Protein AF-0000000086699046 (afdb_homodimer)

Foldseek 3Di:
DEDDCVQLVFADVLVNVVVCCCCPNPPHDDYDYPPDLVVVLVCCLVPWDKHWQAAGPVRNATDDFLPPRQQVSQVVLVLQVAFWDLQQDGSPPDDDPDRRGGGTIMIGHDDVVFQGQVVQNVVRHRDRDDPPDDDPPRPPPDVVPD/DEDDCVQLVFADVLVNVVVCCCCPNPPHDDYDYPPDLVVVLVCCLVPWDKHWQAAGPVRNATDDFLPPRQQVSQVVLVLQVAFWDLQQAGSPPDDDPDRRGGGTIMIGHDDVVFQGQVVSHPVRHRDRDDPPDDDPPRPPPPVVPD

Sequence (292 aa):
YSVNESYSASWDPRILDFVENKKRGPTPIPQRYVGTFIADFHRTLMYGGIFLYPANKYSPAGKLRLLYECNPAAFLMSQAGGLGSTGRENVLEMKPRTIHDRCPSIWEPFDNNEVHLSSCVENGYLEEIDKGKMVTNINFIRATEFYSVNESYSASWDPRILDFVENKKRGPTPIPQRYVGTFIADFHRTLMYGGIFLYPANKYSPAGKLRLLYECNPAAFLMSQAGGLGSTGRENVLEMKPRTIHDRCPSIWEPFDNNEVHLSSCVENGYLEEIDKGKMVTNINFIRATEF

Nearest PDB structures (foldseek):
  5q0c-assembly2_H  TM=9.748E-01  e=7.740E-14  Homo sapiens
  1lev-assembly1_A  TM=9.777E-01  e=1.006E-13  Sus scrofa
  7wvb-assembly1_D  TM=9.604E-01  e=1.702E-13  Homo sapiens
  3ifc-assembly2_D-3  TM=8.855E-01  e=4.015E-14  Homo sapiens
  3ifc-assembly1_A  TM=9.335E-01  e=2.523E-13  Homo sapiens

Secondary structure (DSSP, 8-state):
-B--GGGGGGS-HHHHHHHHHHHHSSS-----B-S-HHHHHHHHHHH---EEE--BTTBTT-SEEIIIIIHHHHHHHHHTT-EEE-SSSBGGG---SSTT-EE-EEEE---TTS--THHHHHTTS------TT---------GGG-/-B--GGGGGGS-HHHHHHHHHHHHSSS-----B-S-HHHHHHHHHHH---EEE--BTTBTT-SEEIIIIIHHHHHHHHHTT-EEE-SSSBGGG---SSTT-EE-EEEE---TTS--THHHHHTSS------SS---------GGG-

Solvent-accessible surface area (backbone atoms only — not comparable to full-atom values): 16116 Å² total; per-residue (Å²): 53,27,53,59,61,36,50,50,89,42,36,54,67,67,57,46,51,51,52,47,42,40,28,69,38,98,69,56,42,64,44,36,24,63,82,40,68,68,62,44,49,49,48,23,67,74,73,43,50,37,37,47,44,64,36,26,77,93,35,71,51,18,83,46,34,32,67,84,43,46,36,58,50,26,52,53,28,42,72,58,60,22,36,29,23,47,53,53,41,54,48,81,74,58,76,78,90,50,85,80,29,46,34,26,36,34,35,27,36,55,43,95,88,54,56,40,62,62,48,2,42,70,74,44,42,80,39,79,41,84,63,87,79,79,85,76,82,72,81,76,80,66,74,76,75,114,53,26,52,60,62,34,49,49,88,42,36,53,68,68,57,45,51,52,52,47,41,40,29,67,35,100,69,54,43,63,45,36,24,61,81,41,70,69,62,43,48,50,48,23,67,73,74,43,49,38,38,45,46,64,36,27,77,92,35,70,51,18,81,46,35,33,68,84,44,46,37,60,51,26,52,55,28,41,73,58,60,22,36,30,22,47,55,53,43,53,49,81,75,58,77,79,87,49,84,79,30,48,34,25,35,35,34,24,35,54,43,94,88,53,60,40,60,61,44,4,42,71,75,45,43,81,41,81,43,86,74,82,78,78,84,79,80,73,80,75,81,68,72,76,74,113

pLDDT: mean 76.1, std 24.24, range [20.62, 97.5]

InterPro domains:
  IPR000146 Fructose-1,6-bisphosphatase class 1 [PTHR11556] (1-106)
  IPR044015 Fructose-1-6-bisphosphatase class 1, C-terminal [PF18913] (1-105)

Structure (mmCIF, N/CA/C/O backbone):
data_AF-0000000086699046-model_v1
#
loop_
_entity.id
_entity.type
_entity.pdbx_description
1 polymer 'D-fructose-1,6-bisphosphate 1-phosphohydrolase'
#
loop_
_atom_site.group_PDB
_atom_site.id
_atom_site.type_symbol
_atom_site.label_atom_id
_atom_site.label_alt_id
_atom_site.label_comp_id
_atom_site.label_asym_id
_atom_site.label_entity_id
_atom_site.label_seq_id
_atom_site.pdbx_PDB_ins_code
_atom_site.Cartn_x
_atom_site.Cartn_y
_atom_site.Cartn_z
_atom_site.occupancy
_atom_site.B_iso_or_equiv
_atom_site.auth_seq_id
_atom_site.auth_comp_id
_atom_site.auth_asym_id
_atom_site.auth_atom_id
_atom_site.pdbx_PDB_model_num
ATOM 1 N N . TYR A 1 1 ? -6.512 3.41 4.137 1 90.88 1 TYR A N 1
ATOM 2 C CA . TYR A 1 1 ? -5.363 4.234 4.496 1 90.88 1 TYR A CA 1
ATOM 3 C C . TYR A 1 1 ? -4.246 4.094 3.469 1 90.88 1 TYR A C 1
ATOM 5 O O . TYR A 1 1 ? -4.172 3.092 2.756 1 90.88 1 TYR A O 1
ATOM 13 N N . SER A 1 2 ? -3.531 5.152 3.363 1 94.12 2 SER A N 1
ATOM 14 C CA . SER A 1 2 ? -2.473 5.234 2.361 1 94.12 2 SER A CA 1
ATOM 15 C C . SER A 1 2 ? -1.129 5.566 3.004 1 94.12 2 SER A C 1
ATOM 17 O O . SER A 1 2 ? -0.947 6.656 3.551 1 94.12 2 SER A O 1
ATOM 19 N N . VAL A 1 3 ? -0.159 4.602 2.953 1 94.69 3 VAL A N 1
ATOM 20 C CA . VAL A 1 3 ? 1.173 4.82 3.508 1 94.69 3 VAL A CA 1
ATOM 21 C C . VAL A 1 3 ? 2.131 3.752 2.988 1 94.69 3 VAL A C 1
ATOM 23 O O . VAL A 1 3 ? 1.724 2.617 2.729 1 94.69 3 VAL A O 1
ATOM 26 N N . ASN A 1 4 ? 3.342 4.113 2.809 1 94.88 4 ASN A N 1
ATOM 27 C CA . ASN A 1 4 ? 4.387 3.152 2.473 1 94.88 4 ASN A CA 1
ATOM 28 C C . ASN A 1 4 ? 4.887 2.412 3.711 1 94.88 4 ASN A C 1
ATOM 30 O O . ASN A 1 4 ? 5.742 2.92 4.441 1 94.88 4 ASN A O 1
ATOM 34 N N . GLU A 1 5 ? 4.469 1.186 3.918 1 94.56 5 GLU A N 1
ATOM 35 C CA . GLU A 1 5 ? 4.766 0.475 5.156 1 94.56 5 GLU A CA 1
ATOM 36 C C . GLU A 1 5 ? 6.184 -0.088 5.145 1 94.56 5 GLU A C 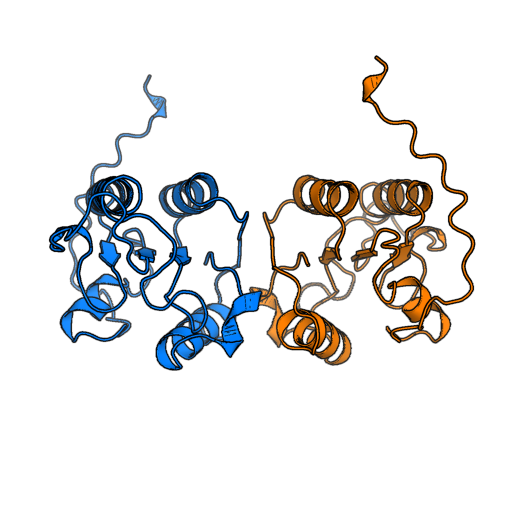1
ATOM 38 O O . GLU A 1 5 ? 6.668 -0.587 6.16 1 94.56 5 GLU A O 1
ATOM 43 N N . SER A 1 6 ? 6.832 0.007 3.996 1 92.75 6 SER A N 1
ATOM 44 C CA . SER A 1 6 ? 8.211 -0.458 3.965 1 92.75 6 SER A CA 1
ATOM 45 C C . SER A 1 6 ? 9.094 0.367 4.898 1 92.75 6 SER A C 1
ATOM 47 O O . SER A 1 6 ? 10.188 -0.062 5.266 1 92.75 6 SER A O 1
ATOM 49 N N . TYR A 1 7 ? 8.648 1.506 5.336 1 92.94 7 TYR A N 1
ATOM 50 C CA . TYR A 1 7 ? 9.406 2.369 6.238 1 92.94 7 TYR A CA 1
ATOM 51 C C . TYR A 1 7 ? 8.961 2.174 7.684 1 92.94 7 TYR A C 1
ATOM 53 O O . TYR A 1 7 ? 9.43 2.869 8.586 1 92.94 7 TYR A O 1
ATOM 61 N N . SER A 1 8 ? 8.102 1.249 7.973 1 92.94 8 SER A N 1
ATOM 62 C CA . SER A 1 8 ? 7.438 1.121 9.266 1 92.94 8 SER A CA 1
ATOM 63 C C . SER A 1 8 ? 8.445 0.939 10.391 1 92.94 8 SER A C 1
ATOM 65 O O . SER A 1 8 ? 8.227 1.404 11.516 1 92.94 8 SER A O 1
ATOM 67 N N . ALA A 1 9 ? 9.57 0.339 10.148 1 92.19 9 ALA A N 1
ATOM 68 C CA . ALA A 1 9 ? 10.586 0.112 11.18 1 92.19 9 ALA A CA 1
ATOM 69 C C . ALA A 1 9 ? 11.234 1.424 11.609 1 92.19 9 ALA A C 1
ATOM 71 O O . ALA A 1 9 ? 11.859 1.495 12.672 1 92.19 9 ALA A O 1
ATOM 72 N N . SER A 1 10 ? 11.117 2.438 10.781 1 92.69 10 SER A N 1
ATOM 73 C CA . SER A 1 10 ? 11.805 3.701 11.031 1 92.69 10 SER A CA 1
ATOM 74 C C . SER A 1 10 ? 10.836 4.766 11.539 1 92.69 10 SER A C 1
ATOM 76 O O . SER A 1 10 ? 11.227 5.918 11.75 1 92.69 10 SER A O 1
ATOM 78 N N . TRP A 1 11 ? 9.602 4.395 11.758 1 90.38 11 TRP A N 1
ATOM 79 C CA . TRP A 1 11 ? 8.594 5.363 12.18 1 90.38 11 TRP A CA 1
ATOM 80 C C . TRP A 1 11 ? 8.641 5.578 13.688 1 90.38 11 TRP A C 1
ATOM 82 O O . TRP A 1 11 ? 9.148 4.727 14.43 1 90.38 11 TRP A O 1
ATOM 92 N N . ASP A 1 12 ? 8.188 6.793 14.117 1 87.94 12 ASP A N 1
ATOM 93 C CA . ASP A 1 12 ? 7.828 6.965 15.523 1 87.94 12 ASP A CA 1
ATOM 94 C C . ASP A 1 12 ? 6.859 5.879 15.977 1 87.94 12 ASP A C 1
ATOM 96 O O . ASP A 1 12 ? 5.926 5.531 15.25 1 87.94 12 ASP A O 1
ATOM 100 N N . PRO A 1 13 ? 7.059 5.312 17.172 1 86.81 13 PRO A N 1
ATOM 101 C CA . PRO A 1 13 ? 6.18 4.246 17.672 1 86.81 13 PRO A CA 1
ATOM 102 C C . PRO A 1 13 ? 4.707 4.648 17.672 1 86.81 13 PRO A C 1
ATOM 104 O O . PRO A 1 13 ? 3.834 3.801 17.469 1 86.81 13 PRO A O 1
ATOM 107 N N . ARG A 1 14 ? 4.406 5.848 17.844 1 82.69 14 ARG A N 1
ATOM 108 C CA . ARG A 1 14 ? 3.023 6.312 17.859 1 82.69 14 ARG A CA 1
ATOM 109 C C . ARG A 1 14 ? 2.391 6.199 16.484 1 82.69 14 ARG A C 1
ATOM 111 O O . ARG A 1 14 ? 1.208 5.875 16.359 1 82.69 14 ARG A O 1
ATOM 118 N N . ILE A 1 15 ? 3.182 6.527 15.492 1 85.44 15 ILE A N 1
ATOM 119 C CA . ILE A 1 15 ? 2.703 6.402 14.117 1 85.44 15 ILE A CA 1
ATOM 120 C C . ILE A 1 15 ? 2.488 4.93 13.781 1 85.44 15 ILE A C 1
ATOM 122 O O . ILE A 1 15 ? 1.484 4.566 13.164 1 85.44 15 ILE A O 1
ATOM 126 N N . LEU A 1 16 ? 3.477 4.129 14.195 1 88.38 16 LEU A N 1
ATOM 127 C CA . LEU A 1 16 ? 3.357 2.691 13.969 1 88.38 16 LEU A CA 1
ATOM 128 C C . LEU A 1 16 ? 2.082 2.146 14.602 1 88.38 16 LEU A C 1
ATOM 130 O O . LEU A 1 16 ? 1.333 1.406 13.961 1 88.38 16 LEU A O 1
ATOM 134 N N . ASP A 1 17 ? 1.827 2.525 15.82 1 85.19 17 ASP A N 1
ATOM 135 C CA . ASP A 1 17 ? 0.631 2.082 16.531 1 85.19 17 ASP A CA 1
ATOM 136 C C . ASP A 1 17 ? -0.636 2.545 15.812 1 85.19 17 ASP A C 1
ATOM 138 O O . ASP A 1 17 ? -1.614 1.8 15.727 1 85.19 17 ASP A O 1
ATOM 142 N N . PHE A 1 18 ? -0.655 3.738 15.344 1 83.94 18 PHE A N 1
ATOM 143 C CA . PHE A 1 18 ? -1.795 4.305 14.625 1 83.94 18 PHE A CA 1
ATOM 144 C C . PHE A 1 18 ? -2.113 3.484 13.383 1 83.94 18 PHE A C 1
ATOM 146 O O . PHE A 1 18 ? -3.264 3.1 13.164 1 83.94 18 PHE A O 1
ATOM 153 N N . VAL A 1 19 ? -1.084 3.211 12.617 1 88.31 19 VAL A N 1
ATOM 154 C CA . VAL A 1 19 ? -1.262 2.455 11.383 1 88.31 19 VAL A CA 1
ATOM 155 C C . VAL A 1 19 ? -1.711 1.032 11.703 1 88.31 19 VAL A C 1
ATOM 157 O O . VAL A 1 19 ? -2.598 0.488 11.039 1 88.31 19 VAL A O 1
ATOM 160 N N . GLU A 1 20 ? -1.137 0.438 12.742 1 88.88 20 GLU A N 1
ATOM 161 C CA . GLU A 1 20 ? -1.539 -0.902 13.156 1 88.88 20 GLU A CA 1
ATOM 162 C C . GLU A 1 20 ? -3.014 -0.938 13.547 1 88.88 20 GLU A C 1
ATOM 164 O O . GLU A 1 20 ? -3.715 -1.91 13.266 1 88.88 20 GLU A O 1
ATOM 169 N N . ASN A 1 21 ? -3.455 0.081 14.188 1 83.12 21 ASN A N 1
ATOM 170 C CA . ASN A 1 21 ? -4.855 0.168 14.594 1 83.12 21 ASN A CA 1
ATOM 171 C C . ASN A 1 21 ? -5.781 0.276 13.383 1 83.12 21 ASN A C 1
ATOM 173 O O . ASN A 1 21 ? -6.883 -0.272 13.391 1 83.12 21 ASN A O 1
ATOM 177 N N . LYS A 1 22 ? -5.359 1.02 12.375 1 83.31 22 LYS A N 1
ATOM 178 C CA . LYS A 1 22 ? -6.156 1.134 11.156 1 83.31 22 LYS A CA 1
ATOM 179 C C . LYS A 1 22 ? -6.199 -0.19 10.398 1 83.31 22 LYS A C 1
ATOM 181 O O . LYS A 1 22 ? -7.211 -0.53 9.789 1 83.31 22 LYS A O 1
ATOM 186 N N . LYS A 1 23 ? -5.09 -0.879 10.523 1 87.38 23 LYS A N 1
ATOM 187 C CA . LYS A 1 23 ? -4.895 -2.119 9.773 1 87.38 23 LYS A CA 1
ATOM 188 C C . LYS A 1 23 ? -5.57 -3.295 10.477 1 87.38 23 LYS A C 1
ATOM 190 O O . LYS A 1 23 ? -6.172 -4.148 9.82 1 87.38 23 LYS A O 1
ATOM 195 N N . ARG A 1 24 ? -5.492 -3.42 11.781 1 84.94 24 ARG A N 1
ATOM 196 C CA . ARG A 1 24 ? -5.875 -4.625 12.508 1 84.94 24 ARG A CA 1
ATOM 197 C C . ARG A 1 24 ? -6.832 -4.289 13.648 1 84.94 24 ARG A C 1
ATOM 199 O O . ARG A 1 24 ? -7.188 -5.164 14.445 1 84.94 24 ARG A O 1
ATOM 206 N N . GLY A 1 25 ? -7.223 -3.15 13.766 1 77.94 25 GLY A N 1
ATOM 207 C CA . GLY A 1 25 ? -8.125 -2.746 14.828 1 77.94 25 GLY A CA 1
ATOM 208 C C . GLY A 1 25 ? -9.555 -3.215 14.609 1 77.94 25 GLY A C 1
ATOM 209 O O . GLY A 1 25 ? -9.805 -4.102 13.789 1 77.94 25 GLY A O 1
ATOM 210 N N . PRO A 1 26 ? -10.531 -2.801 15.359 1 76.94 26 PRO A N 1
ATOM 211 C CA . PRO A 1 26 ? -11.93 -3.246 15.328 1 76.94 26 PRO A CA 1
ATOM 212 C C . PRO A 1 26 ? -12.602 -2.971 13.984 1 76.94 26 PRO A C 1
ATOM 214 O O . PRO A 1 26 ? -13.484 -3.725 13.57 1 76.94 26 PRO A O 1
ATOM 217 N N . THR A 1 27 ? -12.172 -1.906 13.336 1 76.69 27 THR A N 1
ATOM 218 C CA . THR A 1 27 ? -12.711 -1.535 12.031 1 76.69 27 THR A CA 1
ATOM 219 C C . THR A 1 27 ? -11.586 -1.357 11.016 1 76.69 27 THR A C 1
ATOM 221 O O . THR A 1 27 ? -11.234 -0.229 10.664 1 76.69 27 THR A O 1
ATOM 224 N N . PRO A 1 28 ? -11.078 -2.412 10.547 1 80.44 28 PRO A N 1
ATOM 225 C CA . PRO A 1 28 ? -9.969 -2.312 9.602 1 80.44 28 PRO A CA 1
ATOM 226 C C . PRO A 1 28 ? -10.352 -1.596 8.312 1 80.44 28 PRO A C 1
ATOM 228 O O . PRO A 1 28 ? -11.477 -1.75 7.828 1 80.44 28 PRO A O 1
ATOM 231 N N . ILE A 1 29 ? -9.5 -0.782 7.871 1 84.06 29 ILE A N 1
ATOM 232 C CA . ILE A 1 29 ? -9.711 -0.093 6.602 1 84.06 29 ILE A CA 1
ATOM 233 C C . ILE A 1 29 ? -8.703 -0.587 5.57 1 84.06 29 ILE A C 1
ATOM 235 O O . ILE A 1 29 ? -7.543 -0.858 5.902 1 84.06 29 ILE A O 1
ATOM 239 N N . PRO A 1 30 ? -9.078 -0.662 4.359 1 89.88 30 PRO A N 1
ATOM 240 C CA . PRO A 1 30 ? -8.18 -1.17 3.318 1 89.88 30 PRO A CA 1
ATOM 241 C C . PRO A 1 30 ? -7.012 -0.229 3.039 1 89.88 30 PRO A C 1
ATOM 243 O O . PRO A 1 30 ? -7.137 0.986 3.219 1 89.88 30 PRO A O 1
ATOM 246 N N . GLN A 1 31 ? -5.977 -0.855 2.594 1 94.38 31 GLN A N 1
ATOM 247 C CA . GLN A 1 31 ? -4.773 -0.095 2.268 1 94.38 31 GLN A CA 1
ATOM 248 C C . GLN A 1 31 ? -4.656 0.127 0.763 1 94.38 31 GLN A C 1
ATOM 250 O O . GLN A 1 31 ? -4.887 -0.792 -0.026 1 94.38 31 GLN A O 1
ATOM 255 N N . ARG A 1 32 ? -4.363 1.319 0.411 1 94.56 32 ARG A N 1
ATOM 256 C CA . ARG A 1 32 ? -3.9 1.688 -0.923 1 94.56 32 ARG A CA 1
ATOM 257 C C . ARG A 1 32 ? -2.686 2.605 -0.849 1 94.56 32 ARG A C 1
ATOM 259 O O . ARG A 1 32 ? -2.621 3.492 0.004 1 94.56 32 ARG A O 1
ATOM 266 N N . TYR A 1 33 ? -1.775 2.371 -1.811 1 96.19 33 TYR A N 1
ATOM 267 C CA . TYR A 1 33 ? -0.611 3.248 -1.855 1 96.19 33 TYR A CA 1
ATOM 268 C C . TYR A 1 33 ? 0.057 3.197 -3.225 1 96.19 33 TYR A C 1
ATOM 270 O O . TYR A 1 33 ? 0.851 2.295 -3.5 1 96.19 33 TYR A O 1
ATOM 278 N N . VAL A 1 34 ? -0.133 4.188 -3.953 1 93.06 34 VAL A N 1
ATOM 279 C CA . VAL A 1 34 ? 0.393 4.266 -5.312 1 93.06 34 VAL A CA 1
ATOM 280 C C . VAL A 1 34 ? 1.857 4.695 -5.273 1 93.06 34 VAL A C 1
ATOM 282 O O . VAL A 1 34 ? 2.658 4.266 -6.109 1 93.06 34 VAL A O 1
ATOM 285 N N . GLY A 1 35 ? 2.27 5.52 -4.383 1 92.44 35 GLY A N 1
ATOM 286 C CA . GLY A 1 35 ? 3.637 6 -4.273 1 92.44 35 GLY A CA 1
ATOM 287 C C . GLY A 1 35 ? 3.852 7.344 -4.945 1 92.44 35 GLY A C 1
ATOM 288 O O . GLY A 1 35 ? 4.992 7.762 -5.156 1 92.44 35 GLY A O 1
ATOM 289 N N . THR A 1 36 ? 2.807 7.875 -5.371 1 90.69 36 THR A N 1
ATOM 290 C CA . THR A 1 36 ? 2.787 9.258 -5.828 1 90.69 36 THR A CA 1
ATOM 291 C C . THR A 1 36 ? 1.862 10.109 -4.961 1 90.69 36 THR A C 1
ATOM 293 O O . THR A 1 36 ? 0.692 9.766 -4.773 1 90.69 36 THR A O 1
ATOM 296 N N . PHE A 1 37 ? 2.434 11.141 -4.488 1 91.88 37 PHE A N 1
ATOM 297 C CA . PHE A 1 37 ? 1.714 11.969 -3.529 1 91.88 37 PHE A CA 1
ATOM 298 C C . PHE A 1 37 ? 0.37 12.414 -4.098 1 91.88 37 PHE A C 1
ATOM 300 O O . PHE A 1 37 ? -0.67 12.211 -3.465 1 91.88 37 PHE A O 1
ATOM 307 N N . ILE A 1 38 ? 0.323 12.945 -5.305 1 91.5 38 ILE A N 1
ATOM 308 C CA . ILE A 1 38 ? -0.887 13.539 -5.863 1 91.5 38 ILE A CA 1
ATOM 309 C C . ILE A 1 38 ? -1.9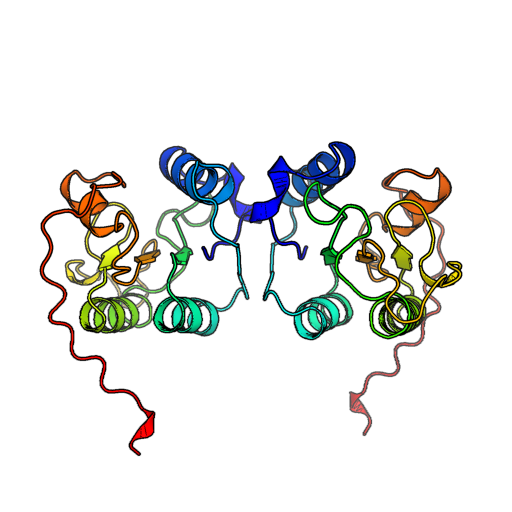51 12.461 -6.047 1 91.5 38 ILE A C 1
ATOM 311 O O . ILE A 1 38 ? -3.131 12.688 -5.773 1 91.5 38 ILE A O 1
ATOM 315 N N . ALA A 1 39 ? -1.56 11.32 -6.508 1 92.62 39 ALA A N 1
ATOM 316 C CA . ALA A 1 39 ? -2.516 10.234 -6.727 1 92.62 39 ALA A CA 1
ATOM 317 C C . ALA A 1 39 ? -3.078 9.719 -5.406 1 92.62 39 ALA A C 1
ATOM 319 O O . ALA A 1 39 ? -4.285 9.516 -5.273 1 92.62 39 ALA A O 1
ATOM 320 N N . ASP A 1 40 ? -2.244 9.523 -4.484 1 94.06 40 ASP A N 1
ATOM 321 C CA . ASP A 1 40 ? -2.678 9.023 -3.182 1 94.06 40 ASP A CA 1
ATOM 322 C C . ASP A 1 40 ? -3.539 10.055 -2.455 1 94.06 40 ASP A C 1
ATOM 324 O O . ASP A 1 40 ? -4.551 9.711 -1.847 1 94.06 40 ASP A O 1
ATOM 328 N N . PHE A 1 41 ? -3.135 11.305 -2.574 1 92.12 41 PHE A N 1
ATOM 329 C CA . PHE A 1 41 ? -3.902 12.398 -1.983 1 92.12 41 PHE A CA 1
ATOM 330 C C . PHE A 1 41 ? -5.273 12.508 -2.637 1 92.12 41 PHE A C 1
ATOM 332 O O . PHE A 1 41 ? -6.289 12.602 -1.945 1 92.12 41 PHE A O 1
ATOM 339 N N . HIS A 1 42 ? -5.289 12.477 -3.896 1 91.19 42 HIS A N 1
ATOM 340 C CA . HIS A 1 42 ? -6.543 12.578 -4.637 1 91.19 42 HIS A CA 1
ATOM 341 C C . HIS A 1 42 ? -7.504 11.461 -4.242 1 91.19 42 HIS A C 1
ATOM 343 O O . HIS A 1 42 ? -8.688 11.711 -4.008 1 91.19 42 HIS A O 1
ATOM 349 N N . ARG A 1 43 ? -7.07 10.297 -4.164 1 90.31 43 ARG A N 1
ATOM 350 C CA . ARG A 1 43 ? -7.914 9.164 -3.787 1 90.31 43 ARG A CA 1
ATOM 351 C C . ARG A 1 43 ? -8.492 9.359 -2.389 1 90.31 43 ARG A C 1
ATOM 353 O O . ARG A 1 43 ? -9.68 9.102 -2.162 1 90.31 43 ARG A O 1
ATOM 360 N N . THR A 1 44 ? -7.562 9.797 -1.506 1 89.31 44 THR A N 1
ATOM 361 C CA . THR A 1 44 ? -7.996 10.016 -0.13 1 89.31 44 THR A CA 1
ATOM 362 C C . THR A 1 44 ? -9.086 11.086 -0.068 1 89.31 44 THR A C 1
ATOM 364 O O . THR A 1 44 ? -10.07 10.93 0.653 1 89.31 44 THR A O 1
ATOM 367 N N . LEU A 1 45 ? -8.906 12.07 -0.828 1 86.75 45 LEU A N 1
ATOM 368 C CA . LEU A 1 45 ? -9.875 13.164 -0.87 1 86.75 45 LEU A CA 1
ATOM 369 C C . LEU A 1 45 ? -11.203 12.68 -1.447 1 86.75 45 LEU A C 1
ATOM 371 O O . LEU A 1 45 ? -12.273 13.047 -0.946 1 86.75 45 LEU A O 1
ATOM 375 N N . MET A 1 46 ? -11.141 11.812 -2.414 1 86.31 46 MET A N 1
ATOM 376 C CA . MET A 1 46 ? -12.328 11.391 -3.15 1 86.31 46 MET A CA 1
ATOM 377 C C . MET A 1 46 ? -13.062 10.273 -2.416 1 86.31 46 MET A C 1
ATOM 379 O O . MET A 1 46 ? -14.289 10.242 -2.393 1 86.31 46 MET A O 1
ATOM 383 N N . TYR A 1 47 ? -12.359 9.406 -1.824 1 83.12 47 TYR A N 1
ATOM 384 C CA . TYR A 1 47 ? -12.977 8.172 -1.344 1 83.12 47 TYR A CA 1
ATOM 385 C C . TYR A 1 47 ? -12.891 8.078 0.174 1 83.12 47 TYR A C 1
ATOM 387 O O . TYR A 1 47 ? -13.453 7.16 0.777 1 83.12 47 TYR A O 1
ATOM 395 N N . GLY A 1 48 ? -12.211 9.016 0.73 1 81.5 48 GLY A N 1
ATOM 396 C CA . GLY A 1 48 ? -12.031 8.961 2.172 1 81.5 48 GLY A CA 1
ATOM 397 C C . GLY A 1 48 ? -10.812 8.164 2.59 1 81.5 48 GLY A C 1
ATOM 398 O O . GLY A 1 48 ? -10.062 7.664 1.74 1 81.5 48 GLY A O 1
ATOM 399 N N . GLY A 1 49 ? -10.57 8.141 3.92 1 85.31 49 GLY A N 1
ATOM 400 C CA . GLY A 1 49 ? -9.414 7.457 4.477 1 85.31 49 GLY A CA 1
ATOM 401 C C . GLY A 1 49 ? -8.367 8.406 5.027 1 85.31 49 GLY A C 1
ATOM 402 O O . GLY A 1 49 ? -8.68 9.555 5.355 1 85.31 49 GLY A O 1
ATOM 403 N N . ILE A 1 50 ? -7.191 7.793 5.16 1 88.44 50 ILE A N 1
ATOM 404 C CA . ILE A 1 50 ? -6.109 8.578 5.734 1 88.44 50 ILE A CA 1
ATOM 405 C C . ILE A 1 50 ? -4.836 8.383 4.914 1 88.44 50 ILE A C 1
ATOM 407 O O . ILE A 1 50 ? -4.512 7.262 4.52 1 88.44 50 ILE A O 1
ATOM 411 N N . PHE A 1 51 ? -4.316 9.516 4.59 1 92.62 51 PHE A N 1
ATOM 412 C CA . PHE A 1 51 ? -3.025 9.5 3.918 1 92.62 51 PHE A CA 1
ATOM 413 C C . PHE A 1 51 ? -1.907 9.875 4.883 1 92.62 51 PHE A C 1
ATOM 415 O O . PHE A 1 51 ? -2.004 10.875 5.598 1 92.62 51 PHE A O 1
ATOM 422 N N . LEU A 1 52 ? -0.824 9.016 4.875 1 92.44 52 LEU A N 1
ATOM 423 C CA . LEU A 1 52 ? 0.304 9.266 5.762 1 92.44 52 LEU A CA 1
ATOM 424 C C . LEU A 1 52 ? 1.615 9.289 4.984 1 92.44 52 LEU A C 1
ATOM 426 O O . LEU A 1 52 ? 1.864 8.414 4.152 1 92.44 52 LEU A O 1
ATOM 430 N N . TYR A 1 53 ? 2.344 10.32 5.191 1 94.56 53 TYR A N 1
ATOM 431 C CA . TYR A 1 53 ? 3.756 10.445 4.844 1 94.56 53 TYR A CA 1
ATOM 432 C C . TYR A 1 53 ? 4.57 10.93 6.039 1 94.56 53 TYR A C 1
ATOM 434 O O . TYR A 1 53 ? 5.043 12.07 6.059 1 94.56 53 TYR A O 1
ATOM 442 N N . PRO A 1 54 ? 4.684 10.078 6.98 1 92 54 PRO A N 1
ATOM 443 C CA . PRO A 1 54 ? 5.305 10.492 8.242 1 92 54 PRO A CA 1
ATOM 444 C C . PRO A 1 54 ? 6.816 10.664 8.125 1 92 54 PRO A C 1
ATOM 446 O O . PRO A 1 54 ? 7.426 10.18 7.164 1 92 54 PRO A O 1
ATOM 449 N N . ALA A 1 55 ? 7.32 11.422 9.094 1 92.56 55 ALA A N 1
ATOM 450 C CA . ALA A 1 55 ? 8.773 11.438 9.242 1 92.56 55 ALA A CA 1
ATOM 451 C C . ALA A 1 55 ? 9.312 10.047 9.562 1 92.56 55 ALA A C 1
ATOM 453 O O . ALA A 1 55 ? 8.578 9.195 10.07 1 92.56 55 ALA A O 1
ATOM 454 N N . ASN A 1 56 ? 10.484 9.773 9.125 1 91.31 56 ASN A N 1
ATOM 455 C CA . ASN A 1 56 ? 11.188 8.547 9.492 1 91.31 56 ASN A CA 1
ATOM 456 C C . ASN A 1 56 ? 12.672 8.812 9.75 1 91.31 56 ASN A C 1
ATOM 458 O O . ASN A 1 56 ? 13.141 9.938 9.617 1 91.31 56 ASN A O 1
ATOM 462 N N . LYS A 1 57 ? 13.445 7.801 10.133 1 91.88 57 LYS A N 1
ATOM 463 C CA . LYS A 1 57 ? 14.852 7.941 10.516 1 91.88 57 LYS A CA 1
ATOM 464 C C . LYS A 1 57 ? 15.68 8.516 9.367 1 91.88 57 LYS A C 1
ATOM 466 O O . LYS A 1 57 ? 16.641 9.25 9.594 1 91.88 57 LYS A O 1
ATOM 471 N N . TYR A 1 58 ? 15.344 8.258 8.117 1 91.12 58 TYR A N 1
ATOM 472 C CA . TYR A 1 58 ? 16.109 8.68 6.945 1 91.12 58 TYR A CA 1
ATOM 473 C C . TYR A 1 58 ? 15.68 10.07 6.488 1 91.12 58 TYR A C 1
ATOM 475 O O . TYR A 1 58 ? 16.422 10.742 5.773 1 91.12 58 TYR A O 1
ATOM 483 N N . SER A 1 59 ? 14.43 10.461 6.824 1 93.81 59 SER A N 1
ATOM 484 C CA . SER A 1 59 ? 13.859 11.766 6.527 1 93.81 59 SER A CA 1
ATOM 485 C C . SER A 1 59 ? 13.133 12.344 7.734 1 93.81 59 SER A C 1
ATOM 487 O O . SER A 1 59 ? 11.906 12.484 7.719 1 93.81 59 SER A O 1
ATOM 489 N N . PRO A 1 60 ? 13.922 12.82 8.711 1 92.75 60 PRO A N 1
ATOM 490 C CA . PRO A 1 60 ? 13.312 13.25 9.969 1 92.75 60 PRO A CA 1
ATOM 491 C C . PRO A 1 60 ? 12.43 14.484 9.812 1 92.75 60 PRO A C 1
ATOM 493 O O . PRO A 1 60 ? 11.523 14.711 10.617 1 92.75 60 PRO A O 1
ATOM 496 N N . ALA A 1 61 ? 12.625 15.312 8.82 1 92.5 61 ALA A N 1
ATOM 497 C CA . ALA A 1 61 ? 11.82 16.516 8.594 1 92.5 61 ALA A CA 1
ATOM 498 C C . ALA A 1 61 ? 10.703 16.234 7.594 1 92.5 61 ALA A C 1
ATOM 500 O O . ALA A 1 61 ? 10.008 17.172 7.164 1 92.5 61 ALA A O 1
ATOM 501 N N . GLY A 1 62 ? 10.531 15.016 7.223 1 93.44 62 GLY A N 1
ATOM 502 C CA . GLY A 1 62 ? 9.57 14.68 6.18 1 93.44 62 GLY A CA 1
ATOM 503 C C . GLY A 1 62 ? 10.156 14.75 4.785 1 93.44 62 GLY A C 1
ATOM 504 O O . GLY A 1 62 ? 11.273 15.242 4.602 1 93.44 62 GLY A O 1
ATOM 505 N N . LYS A 1 63 ? 9.406 14.234 3.877 1 94.25 63 LYS A N 1
ATOM 506 C CA . LYS A 1 63 ? 9.898 14.18 2.504 1 94.25 63 LYS A CA 1
ATOM 507 C C . LYS A 1 63 ? 9.219 15.227 1.628 1 94.25 63 LYS A C 1
ATOM 509 O O . LYS A 1 63 ? 9.797 15.688 0.644 1 94.25 63 LYS A O 1
ATOM 514 N N . LEU A 1 64 ? 8.031 15.609 1.931 1 96.12 64 LEU A N 1
ATOM 515 C CA . LEU A 1 64 ? 7.246 16.516 1.091 1 96.12 64 LEU A CA 1
ATOM 516 C C . LEU A 1 64 ? 7.582 17.969 1.396 1 96.12 64 LEU A C 1
ATOM 518 O O . LEU A 1 64 ? 7.789 18.328 2.555 1 96.12 64 LEU A O 1
ATOM 522 N N . ARG A 1 65 ? 7.582 18.719 0.38 1 97.44 65 ARG A N 1
ATOM 523 C CA . ARG A 1 65 ? 7.902 20.125 0.529 1 97.44 65 ARG A CA 1
ATOM 524 C C . ARG A 1 65 ? 6.719 20.906 1.106 1 97.44 65 ARG A C 1
ATOM 526 O O . ARG A 1 65 ? 5.586 20.75 0.637 1 97.44 65 ARG A O 1
ATOM 533 N N . LEU A 1 66 ? 6.984 21.734 2.086 1 97.06 66 LEU A N 1
ATOM 534 C CA . LEU A 1 66 ? 5.957 22.438 2.846 1 97.06 66 LEU A CA 1
ATOM 535 C C . LEU A 1 66 ? 5.199 23.406 1.958 1 97.06 66 LEU A C 1
ATOM 537 O O . LEU A 1 66 ? 3.971 23.359 1.883 1 97.06 66 LEU A O 1
ATOM 541 N N . LEU A 1 67 ? 5.875 24.203 1.183 1 96.75 67 LEU A N 1
ATOM 542 C CA . LEU A 1 67 ? 5.277 25.359 0.51 1 96.75 67 LEU A CA 1
ATOM 543 C C . LEU A 1 67 ? 4.465 24.922 -0.702 1 96.75 67 LEU A C 1
ATOM 545 O O . LEU A 1 67 ? 3.346 25.391 -0.911 1 96.75 67 LEU A O 1
ATOM 549 N N . TYR A 1 68 ? 5.008 23.969 -1.466 1 95.69 68 TYR A N 1
ATOM 550 C CA . TYR A 1 68 ? 4.352 23.75 -2.75 1 95.69 68 TYR A CA 1
ATOM 551 C C . TYR A 1 68 ? 3.768 22.344 -2.832 1 95.69 68 TYR A C 1
ATOM 553 O O . TYR A 1 68 ? 3.207 21.969 -3.861 1 95.69 68 TYR A O 1
ATOM 561 N N . GLU A 1 69 ? 3.809 21.609 -1.768 1 96.31 69 GLU A N 1
ATOM 562 C CA . GLU A 1 69 ? 3.139 20.312 -1.697 1 96.31 69 GLU A CA 1
ATOM 563 C C . GLU A 1 69 ? 2.195 20.234 -0.499 1 96.31 69 GLU A C 1
ATOM 565 O O . GLU A 1 69 ? 0.978 20.156 -0.666 1 96.31 69 GLU A O 1
ATOM 570 N N . CYS A 1 70 ? 2.756 20.453 0.61 1 95.88 70 CYS A N 1
ATOM 571 C CA . CYS A 1 70 ? 1.981 20.234 1.826 1 95.88 70 CYS A CA 1
ATOM 572 C C . CYS A 1 70 ? 0.956 21.328 2.031 1 95.88 70 CYS A C 1
ATOM 574 O O . CYS A 1 70 ? -0.203 21.062 2.35 1 95.88 70 CYS A O 1
ATOM 576 N N . ASN A 1 71 ? 1.285 22.562 1.855 1 95.56 71 ASN A N 1
ATOM 577 C CA . ASN A 1 71 ? 0.375 23.688 2.084 1 95.56 71 ASN A CA 1
ATOM 578 C C . ASN A 1 71 ? -0.835 23.625 1.157 1 95.56 71 ASN A C 1
ATOM 580 O O . ASN A 1 71 ? -1.978 23.656 1.618 1 95.56 71 ASN A O 1
ATOM 584 N N . PRO A 1 72 ? -0.601 23.516 -0.178 1 95.38 72 PRO A N 1
ATOM 585 C CA . PRO A 1 72 ? -1.77 23.406 -1.056 1 95.38 72 PRO A CA 1
ATOM 586 C C . PRO A 1 72 ? -2.648 22.203 -0.728 1 95.38 72 PRO A C 1
ATOM 588 O O . PRO A 1 72 ? -3.877 22.297 -0.77 1 95.38 72 PRO A O 1
ATOM 591 N N . ALA A 1 73 ? -2.09 21.078 -0.452 1 93.31 73 ALA A N 1
ATOM 592 C CA . ALA A 1 73 ? -2.852 19.875 -0.119 1 93.31 73 ALA A CA 1
ATOM 593 C C . ALA A 1 73 ? -3.67 20.094 1.153 1 93.31 73 ALA A C 1
ATOM 595 O O . ALA A 1 73 ? -4.848 19.719 1.209 1 93.31 73 ALA A O 1
ATOM 596 N N . ALA A 1 74 ? -2.988 20.672 2.139 1 90.81 74 ALA A N 1
ATOM 597 C CA . ALA A 1 74 ? -3.672 20.938 3.402 1 90.81 74 ALA A CA 1
ATOM 598 C C . ALA A 1 74 ? -4.836 21.891 3.207 1 90.81 74 ALA A C 1
ATOM 600 O O . ALA A 1 74 ? -5.887 21.75 3.838 1 90.81 74 ALA A O 1
ATOM 601 N N . PHE A 1 75 ? -4.66 22.859 2.393 1 92.94 75 PHE A N 1
ATOM 602 C CA . PHE A 1 75 ? -5.73 23.797 2.088 1 92.94 75 PHE A CA 1
ATOM 603 C C . PHE A 1 75 ? -6.918 23.078 1.453 1 92.94 75 PHE A C 1
ATOM 605 O O . PHE A 1 75 ? -8.055 23.25 1.886 1 92.94 75 PHE A O 1
ATOM 612 N N . LEU A 1 76 ? -6.656 22.234 0.481 1 90.94 76 LEU A N 1
ATOM 613 C CA . LEU A 1 76 ? -7.715 21.484 -0.179 1 90.94 76 LEU A CA 1
ATOM 614 C C . LEU A 1 76 ? -8.43 20.562 0.81 1 90.94 76 LEU A C 1
ATOM 616 O O . LEU A 1 76 ? -9.656 20.438 0.775 1 90.94 76 LEU A O 1
ATOM 620 N N . MET A 1 77 ? -7.645 19.922 1.677 1 87.31 77 MET A N 1
ATOM 621 C CA . MET A 1 77 ? -8.211 19.047 2.697 1 87.31 77 MET A CA 1
ATOM 622 C C . MET A 1 77 ? -9.141 19.828 3.625 1 87.31 77 MET A C 1
ATOM 624 O O . MET A 1 77 ? -10.211 19.328 3.986 1 87.31 77 MET A O 1
ATOM 628 N N . SER A 1 78 ? -8.703 20.984 4.012 1 84.19 78 SER A N 1
ATOM 629 C CA . SER A 1 78 ? -9.508 21.812 4.898 1 84.19 78 SER A CA 1
ATOM 630 C C . SER A 1 78 ? -10.828 22.203 4.242 1 84.19 78 SER A C 1
ATOM 632 O O . SER A 1 78 ? -11.867 22.266 4.902 1 84.19 78 SER A O 1
ATOM 634 N N . GLN A 1 79 ? -10.797 22.375 2.914 1 84.75 79 GLN A N 1
ATOM 635 C CA . GLN A 1 79 ? -12.016 22.688 2.17 1 84.75 79 GLN A CA 1
ATOM 636 C C . GLN A 1 79 ? -12.977 21.5 2.15 1 84.75 79 GLN A C 1
ATOM 638 O O . GLN A 1 79 ? -14.188 21.688 2.01 1 84.75 79 GLN A O 1
ATOM 643 N N . ALA A 1 80 ? -12.438 20.406 2.34 1 80.19 80 ALA A N 1
ATOM 644 C CA . ALA A 1 80 ? -13.25 19.188 2.361 1 80.19 80 ALA A CA 1
ATOM 645 C C . ALA A 1 80 ? -13.664 18.828 3.785 1 80.19 80 ALA A C 1
ATOM 647 O O . ALA A 1 80 ? -14.242 17.766 4.023 1 80.19 80 ALA A O 1
ATOM 648 N N . GLY A 1 81 ? -13.336 19.688 4.672 1 77.44 81 GLY A N 1
ATOM 649 C CA . GLY A 1 81 ? -13.734 19.469 6.055 1 77.44 81 GLY A CA 1
ATOM 650 C C . GLY A 1 81 ? -12.727 18.656 6.844 1 77.44 81 GLY A C 1
ATOM 651 O O . GLY A 1 81 ? -12.992 18.266 7.984 1 77.44 81 GLY A O 1
ATOM 652 N N . GLY A 1 82 ? -11.609 18.406 6.227 1 82.5 82 GLY A N 1
ATOM 653 C CA . GLY A 1 82 ? -10.602 17.594 6.879 1 82.5 82 GLY A CA 1
ATOM 654 C C . GLY A 1 82 ? -9.445 18.391 7.434 1 82.5 82 GLY A C 1
ATOM 655 O O . GLY A 1 82 ? -9.602 19.578 7.754 1 82.5 82 GLY A O 1
ATOM 656 N N . LEU A 1 83 ? -8.391 17.656 7.668 1 82.81 83 LEU A N 1
ATOM 657 C CA . LEU A 1 83 ? -7.215 18.266 8.273 1 82.81 83 LEU A CA 1
ATOM 658 C C . LEU A 1 83 ? -5.934 17.656 7.723 1 82.81 83 LEU A C 1
ATOM 660 O O . LEU A 1 83 ? -5.879 16.438 7.48 1 82.81 83 LEU A O 1
ATOM 664 N N . GLY A 1 84 ? -4.977 18.594 7.488 1 87.31 84 GLY A N 1
ATOM 665 C CA . GLY A 1 84 ? -3.602 18.188 7.238 1 87.31 84 GLY A CA 1
ATOM 666 C C . GLY A 1 84 ? -2.668 18.516 8.391 1 87.31 84 GLY A C 1
ATOM 667 O O . GLY A 1 84 ? -2.588 19.672 8.828 1 87.31 84 GLY A O 1
ATOM 668 N N . SER A 1 85 ? -1.989 17.5 8.844 1 86 85 SER A N 1
ATOM 669 C CA . SER A 1 85 ? -1.163 17.641 10.039 1 86 85 SER A CA 1
ATOM 670 C C . SER A 1 85 ? 0.195 16.984 9.859 1 86 85 SER A C 1
ATOM 672 O O . SER A 1 85 ? 0.337 16.062 9.047 1 86 85 SER A O 1
ATOM 674 N N . THR A 1 86 ? 1.164 17.5 10.625 1 85.88 86 THR A N 1
ATOM 675 C CA . THR A 1 86 ? 2.445 16.797 10.711 1 85.88 86 THR A CA 1
ATOM 676 C C . THR A 1 86 ? 2.396 15.695 11.758 1 85.88 86 THR A C 1
ATOM 678 O O . THR A 1 86 ? 3.361 14.945 11.922 1 85.88 86 THR A O 1
ATOM 681 N N . GLY A 1 87 ? 1.35 15.492 12.336 1 78.38 87 GLY A N 1
ATOM 682 C CA . GLY A 1 87 ? 1.251 14.68 13.547 1 78.38 87 GLY A CA 1
ATOM 683 C C . GLY A 1 87 ? 1.364 15.5 14.82 1 78.38 87 GLY A C 1
ATOM 684 O O . GLY A 1 87 ? 0.911 15.07 15.883 1 78.38 87 GLY A O 1
ATOM 685 N N . ARG A 1 88 ? 1.959 16.719 14.672 1 75.88 88 ARG A N 1
ATOM 686 C CA . ARG A 1 88 ? 2.189 17.562 15.836 1 75.88 88 ARG A CA 1
ATOM 687 C C . ARG A 1 88 ? 1.507 18.922 15.672 1 75.88 88 ARG A C 1
ATOM 689 O O . ARG A 1 88 ? 1.052 19.516 16.641 1 75.88 88 ARG A O 1
ATOM 696 N N . GLU A 1 89 ? 1.467 19.344 14.469 1 80.81 89 GLU A N 1
ATOM 697 C CA . GLU A 1 89 ? 0.916 20.672 14.203 1 80.81 89 GLU A CA 1
ATOM 698 C C . GLU A 1 89 ? 0.109 20.688 12.914 1 80.81 89 GLU A C 1
ATOM 700 O O . GLU A 1 89 ? 0.307 19.844 12.039 1 80.81 89 GLU A O 1
ATOM 705 N N . ASN A 1 90 ? -0.808 21.656 12.938 1 85.31 90 ASN A N 1
ATOM 706 C CA . ASN A 1 90 ? -1.542 21.938 11.703 1 85.31 90 ASN A CA 1
ATOM 707 C C . ASN A 1 90 ? -0.624 22.5 10.617 1 85.31 90 ASN A C 1
ATOM 709 O O . ASN A 1 90 ? 0.042 23.516 10.828 1 85.31 90 ASN A O 1
ATOM 713 N N . VAL A 1 91 ? -0.601 21.828 9.492 1 91.12 91 VAL A N 1
ATOM 714 C CA . VAL A 1 91 ? 0.324 22.172 8.422 1 91.12 91 VAL A CA 1
ATOM 715 C C . VAL A 1 91 ? 0.091 23.625 7.988 1 91.12 91 VAL A C 1
ATOM 717 O O . VAL A 1 91 ? 1.042 24.344 7.699 1 91.12 91 VAL A O 1
ATOM 720 N N . LEU A 1 92 ? -1.169 24.078 7.988 1 92.31 92 LEU A N 1
ATOM 721 C CA . LEU A 1 92 ? -1.515 25.406 7.512 1 92.31 92 LEU A CA 1
ATOM 722 C C . LEU A 1 92 ? -1.017 26.484 8.477 1 92.31 92 LEU A C 1
ATOM 724 O O . LEU A 1 92 ? -0.973 27.656 8.125 1 92.31 92 LEU A O 1
ATOM 728 N N . GLU A 1 93 ? -0.611 26.109 9.656 1 91.31 93 GLU A N 1
ATOM 729 C CA . GLU A 1 93 ? -0.14 27.062 10.656 1 91.31 93 GLU A CA 1
ATOM 730 C C . GLU A 1 93 ? 1.384 27.109 10.695 1 91.31 93 GLU A C 1
ATOM 732 O O . GLU A 1 93 ? 1.965 27.938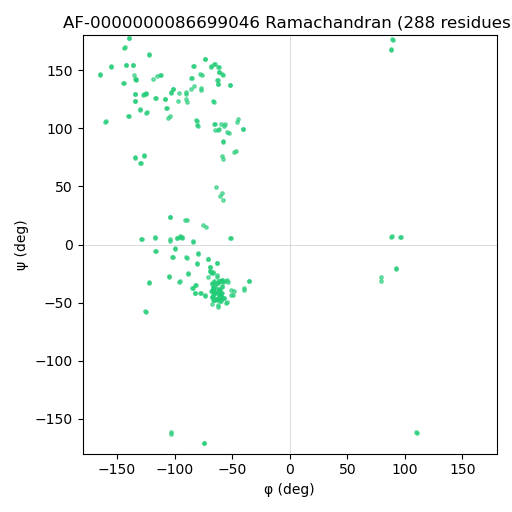 11.398 1 91.31 93 GLU A O 1
ATOM 737 N N . MET A 1 94 ? 1.972 26.297 9.914 1 92.5 94 MET A N 1
ATOM 738 C CA . MET A 1 94 ? 3.432 26.25 9.898 1 92.5 94 MET A CA 1
ATOM 739 C C . MET A 1 94 ? 4.004 27.422 9.109 1 92.5 94 MET A C 1
ATOM 741 O O . MET A 1 94 ? 3.418 27.859 8.117 1 92.5 94 MET A O 1
ATOM 745 N N . LYS A 1 95 ? 5.188 27.906 9.57 1 94.12 95 LYS A N 1
ATOM 746 C CA . LYS A 1 95 ? 5.926 28.938 8.859 1 94.12 95 LYS A CA 1
ATOM 747 C C . LYS A 1 95 ? 7.164 28.359 8.18 1 94.12 95 LYS A C 1
ATOM 749 O O . LYS A 1 95 ? 8.07 27.859 8.844 1 94.12 95 LYS A O 1
ATOM 754 N N . PRO A 1 96 ? 7.168 28.453 6.867 1 94.81 96 PRO A N 1
ATOM 755 C CA . PRO A 1 96 ? 8.336 27.906 6.172 1 94.81 96 PRO A CA 1
ATOM 756 C C . PRO A 1 96 ? 9.633 28.641 6.543 1 94.81 96 PRO A C 1
ATOM 758 O O . PRO A 1 96 ? 9.633 29.859 6.742 1 94.81 96 PRO A O 1
ATOM 761 N N . ARG A 1 97 ? 10.719 27.953 6.672 1 95.44 97 ARG A N 1
ATOM 762 C CA . ARG A 1 97 ? 12.023 28.516 6.98 1 95.44 97 ARG A CA 1
ATOM 763 C C . ARG A 1 97 ? 12.828 28.766 5.711 1 95.44 97 ARG A C 1
ATOM 765 O O . ARG A 1 97 ? 13.688 29.641 5.676 1 95.44 97 ARG A O 1
ATOM 772 N N . THR A 1 98 ? 12.594 27.906 4.695 1 96.25 98 THR A N 1
ATOM 773 C CA . THR A 1 98 ? 13.195 28 3.369 1 96.25 98 THR A CA 1
ATOM 774 C C . THR A 1 98 ? 12.203 27.562 2.293 1 96.25 98 THR A C 1
ATOM 776 O O . THR A 1 98 ? 11.133 27.031 2.604 1 96.25 98 THR A O 1
ATOM 779 N N . ILE A 1 99 ? 12.562 27.812 1.09 1 95.62 99 ILE A N 1
ATOM 780 C CA . ILE A 1 99 ? 11.68 27.469 -0.023 1 95.62 99 ILE A CA 1
ATOM 781 C C . ILE A 1 99 ? 11.523 25.953 -0.111 1 95.62 99 ILE A C 1
ATOM 783 O O . ILE A 1 99 ? 10.469 25.453 -0.505 1 95.62 99 ILE A O 1
ATOM 787 N N . HIS A 1 100 ? 12.57 25.188 0.276 1 96.19 100 HIS A N 1
ATOM 788 C CA . HIS A 1 100 ? 12.531 23.734 0.158 1 96.19 100 HIS A CA 1
ATOM 789 C C . HIS A 1 100 ? 12.305 23.078 1.515 1 96.19 100 HIS A C 1
ATOM 791 O O . HIS A 1 100 ? 12.648 21.906 1.707 1 96.19 100 HIS A O 1
ATOM 797 N N . ASP A 1 101 ? 11.727 23.844 2.375 1 97.25 101 ASP A N 1
ATOM 798 C CA . ASP A 1 101 ? 11.375 23.281 3.678 1 97.25 101 ASP A CA 1
ATOM 799 C C . ASP A 1 101 ? 10.43 22.094 3.529 1 97.25 101 ASP A C 1
ATOM 801 O O . ASP A 1 101 ? 9.617 22.047 2.605 1 97.25 101 ASP A O 1
ATOM 805 N N . ARG A 1 102 ? 10.562 21.109 4.426 1 96.69 102 ARG A N 1
ATOM 806 C CA . ARG A 1 102 ? 9.773 19.891 4.359 1 96.69 102 ARG A CA 1
ATOM 807 C C . ARG A 1 102 ? 8.977 19.688 5.641 1 96.69 102 ARG A C 1
ATOM 809 O O . ARG A 1 102 ? 9.227 20.344 6.652 1 96.69 102 ARG A O 1
ATOM 816 N N . CYS A 1 103 ? 8.047 18.875 5.594 1 93.62 103 CYS A N 1
ATOM 817 C CA . CYS A 1 103 ? 7.336 18.469 6.797 1 93.62 103 CYS A CA 1
ATOM 818 C C . CYS A 1 103 ? 6.695 17.094 6.617 1 93.62 103 CYS A C 1
ATOM 820 O O . CYS A 1 103 ? 6.406 16.688 5.492 1 93.62 103 CYS A O 1
ATOM 822 N N . PRO A 1 104 ? 6.516 16.375 7.785 1 92.69 104 PRO A N 1
ATOM 823 C CA . PRO A 1 104 ? 5.68 15.18 7.711 1 92.69 104 PRO A CA 1
ATOM 824 C C . PRO A 1 104 ? 4.223 15.492 7.371 1 92.69 104 PRO A C 1
ATOM 826 O O . PRO A 1 104 ? 3.773 16.625 7.551 1 92.69 104 PRO A O 1
ATOM 829 N N . SER A 1 105 ? 3.584 14.492 6.805 1 90.56 105 SER A N 1
ATOM 830 C CA . SER A 1 105 ? 2.223 14.758 6.348 1 90.56 105 SER A CA 1
ATOM 831 C C . SER A 1 105 ? 1.275 13.633 6.758 1 90.56 105 SER A C 1
ATOM 833 O O . SER A 1 105 ? 1.533 12.461 6.477 1 90.56 105 SER A O 1
ATOM 835 N N . ILE A 1 106 ? 0.238 13.953 7.461 1 87.38 106 ILE A N 1
ATOM 836 C CA . ILE A 1 106 ? -0.886 13.094 7.812 1 87.38 106 ILE A CA 1
ATOM 837 C C . ILE A 1 106 ? -2.199 13.805 7.488 1 87.38 106 ILE A C 1
ATOM 839 O O . ILE A 1 106 ? -2.525 14.828 8.086 1 87.38 106 ILE A O 1
ATOM 843 N N . TRP A 1 107 ? -2.943 13.172 6.523 1 86.56 107 TRP A N 1
ATOM 844 C CA . TRP A 1 107 ? -4.125 13.836 5.988 1 86.56 107 TRP A CA 1
ATOM 845 C C . TRP A 1 107 ? -5.359 12.953 6.121 1 86.56 107 TRP A C 1
ATOM 847 O O . TRP A 1 107 ? -5.309 11.758 5.812 1 86.56 107 TRP A O 1
ATOM 857 N N . GLU A 1 108 ? -6.375 13.539 6.641 1 79.69 108 GLU A N 1
ATOM 858 C CA . GLU A 1 108 ? -7.648 12.828 6.762 1 79.69 108 GLU A CA 1
ATOM 859 C C . GLU A 1 108 ? -8.82 13.75 6.453 1 79.69 108 GLU A C 1
ATOM 861 O O . GLU A 1 108 ? -9.047 14.734 7.16 1 79.69 108 GLU A O 1
ATOM 866 N N . PRO A 1 109 ? -9.422 13.438 5.301 1 67.94 109 PRO A N 1
ATOM 867 C CA . PRO A 1 109 ? -10.648 14.195 5.07 1 67.94 109 PRO A CA 1
ATOM 868 C C . PRO A 1 109 ? -11.719 13.93 6.129 1 67.94 109 PRO A C 1
ATOM 870 O O . PRO A 1 109 ? -11.617 12.953 6.879 1 67.94 109 PRO A O 1
ATOM 873 N N . PHE A 1 110 ? -12.516 14.875 6.301 1 61.28 110 PHE A N 1
ATOM 874 C CA . PHE A 1 110 ? -13.641 14.68 7.207 1 61.28 110 PHE A CA 1
ATOM 875 C C . PHE A 1 110 ? -14.477 13.477 6.777 1 61.28 110 PHE A C 1
ATOM 877 O O . PHE A 1 110 ? -14.758 13.305 5.59 1 61.28 110 PHE A O 1
ATOM 884 N N . ASP A 1 111 ? -14.266 12.375 7.539 1 57.75 111 ASP A N 1
ATOM 885 C CA . ASP A 1 111 ? -15.164 11.25 7.309 1 57.75 111 ASP A CA 1
ATOM 886 C C . ASP A 1 111 ? -16.172 11.117 8.445 1 57.75 111 ASP A C 1
ATOM 888 O O . ASP A 1 111 ? -15.805 11.031 9.609 1 57.75 111 ASP A O 1
ATOM 892 N N . ASN A 1 112 ? -17.422 11.438 8.148 1 48.34 112 ASN A N 1
ATOM 893 C CA . ASN A 1 112 ? -18.531 11.391 9.094 1 48.34 112 ASN A CA 1
ATOM 894 C C . ASN A 1 112 ? -18.438 10.164 10 1 48.34 112 ASN A C 1
ATOM 896 O O . ASN A 1 112 ? -18.969 10.164 11.109 1 48.34 112 ASN A O 1
ATOM 900 N N . ASN A 1 113 ? -18.016 9.086 9.5 1 46.19 113 ASN A N 1
ATOM 901 C CA . ASN A 1 113 ? -18.141 7.836 10.242 1 46.19 113 ASN A CA 1
ATOM 902 C C . ASN A 1 113 ? -16.906 7.582 11.117 1 46.19 113 ASN A C 1
ATOM 904 O O . ASN A 1 113 ? -16.891 6.625 11.891 1 46.19 113 ASN A O 1
ATOM 908 N N . GLU A 1 114 ? -15.711 8.352 11.008 1 47.75 114 GLU A N 1
ATOM 909 C CA . GLU A 1 114 ? -14.523 7.848 11.695 1 47.75 114 GLU A CA 1
ATOM 910 C C . GLU A 1 114 ? -13.812 8.961 12.453 1 47.75 114 GLU A C 1
ATOM 912 O O . GLU A 1 114 ? -13.984 10.141 12.141 1 47.75 114 GLU A O 1
ATOM 917 N N . VAL A 1 115 ? -13.281 8.625 13.641 1 44.31 115 VAL A N 1
ATOM 918 C CA . VAL A 1 115 ? -12.422 9.414 14.516 1 44.31 115 VAL A CA 1
ATOM 919 C C . VAL A 1 115 ? -11.336 10.102 13.695 1 44.31 115 VAL A C 1
ATOM 921 O O . VAL A 1 115 ? -10.648 9.461 12.898 1 44.31 115 VAL A O 1
ATOM 924 N N . HIS A 1 116 ? -11.414 11.453 13.516 1 48.84 116 HIS A N 1
ATOM 925 C CA . HIS A 1 116 ? -10.641 12.266 12.586 1 48.84 116 HIS A CA 1
ATOM 926 C C . HIS A 1 116 ? -9.305 12.68 13.188 1 48.84 116 HIS A C 1
ATOM 928 O O . HIS A 1 116 ? -9.203 12.867 14.406 1 48.84 116 HIS A O 1
ATOM 934 N N . LEU A 1 117 ? -8.266 12.57 12.523 1 49.72 117 LEU A N 1
ATOM 935 C CA . LEU A 1 117 ? -6.934 13.086 12.82 1 49.72 117 LEU A CA 1
ATOM 936 C C . LEU A 1 117 ? -7.016 14.438 13.523 1 49.72 117 LEU A C 1
ATOM 938 O O . LEU A 1 117 ? -6.148 14.773 14.336 1 49.72 117 LEU A O 1
ATOM 942 N N . SER A 1 118 ? -8.039 15.227 13.227 1 45.12 118 SER A N 1
ATOM 943 C CA . SER A 1 118 ? -8.141 16.562 13.828 1 45.12 118 SER A CA 1
ATOM 944 C C . SER A 1 118 ? -7.992 16.484 15.344 1 45.12 118 SER A C 1
ATOM 946 O O . SER A 1 118 ? -7.43 17.406 15.953 1 45.12 118 SER A O 1
ATOM 948 N N . SER A 1 119 ? -8.609 15.578 15.82 1 42.16 119 SER A N 1
ATOM 949 C CA . SER A 1 119 ? -8.555 15.539 17.281 1 42.16 119 SER A CA 1
ATOM 950 C C . SER A 1 119 ? -7.125 15.32 17.766 1 42.16 119 SER A C 1
ATOM 952 O O . SER A 1 119 ? -6.797 15.641 18.906 1 42.16 119 SER A O 1
ATOM 954 N N . CYS A 1 120 ? -6.426 14.711 16.969 1 43.22 120 CYS A N 1
ATOM 955 C CA . CYS A 1 120 ? -5.066 14.336 17.344 1 43.22 120 CYS A CA 1
ATOM 956 C C . CYS A 1 120 ? -4.199 15.578 17.547 1 43.22 120 CYS A C 1
ATOM 958 O O . CYS A 1 120 ? -3.326 15.586 18.422 1 43.22 120 CYS A O 1
ATOM 960 N N . VAL A 1 121 ? -4.422 16.547 16.766 1 45.47 121 VAL A N 1
ATOM 961 C CA . VAL A 1 121 ? -3.578 17.734 16.859 1 45.47 121 VAL A CA 1
ATOM 962 C C . VAL A 1 121 ? -3.84 18.469 18.172 1 45.47 121 VAL A C 1
ATOM 964 O O . VAL A 1 121 ? -2.99 19.219 18.656 1 45.47 121 VAL A O 1
ATOM 967 N N . GLU A 1 122 ? -4.914 18.266 18.641 1 40.31 122 GLU A N 1
ATOM 968 C CA . GLU A 1 122 ? -5.168 19.094 19.812 1 40.31 122 GLU A CA 1
ATOM 969 C C . GLU A 1 122 ? -4.25 18.719 20.969 1 40.31 122 GLU A C 1
ATOM 971 O O . GLU A 1 122 ? -3.779 19.594 21.703 1 40.31 122 GLU A O 1
ATOM 976 N N . ASN A 1 123 ? -4.195 17.484 21.188 1 42.38 123 ASN A N 1
ATOM 977 C CA . ASN A 1 123 ? -3.348 17.219 22.344 1 42.38 123 ASN A CA 1
ATOM 978 C C . ASN A 1 123 ? -1.896 16.984 21.938 1 42.38 123 ASN A C 1
ATOM 980 O O . ASN A 1 123 ? -1.083 16.531 22.75 1 42.38 123 ASN A O 1
ATOM 984 N N . GLY A 1 124 ? -1.584 17.469 20.766 1 39.62 124 GLY A N 1
ATOM 985 C CA . GLY A 1 124 ? -0.232 17.312 20.25 1 39.62 124 GLY A CA 1
ATOM 986 C C . GLY A 1 124 ? 0.04 15.938 19.672 1 39.62 124 GLY A C 1
ATOM 987 O O . GLY A 1 124 ? 1.148 15.664 19.203 1 39.62 124 GLY A O 1
ATOM 988 N N . TYR A 1 125 ? -0.657 14.836 20.156 1 39.66 125 TYR A N 1
ATOM 989 C CA . TYR A 1 125 ? -0.451 13.484 19.656 1 39.66 125 TYR A CA 1
ATOM 990 C C . TYR A 1 125 ? -1.731 12.93 19.047 1 39.66 125 TYR A C 1
ATOM 992 O O . TYR A 1 125 ? -2.83 13.398 19.359 1 39.66 125 TYR A O 1
ATOM 1000 N N . LEU A 1 126 ? -1.692 12.141 17.938 1 44.25 126 LEU A N 1
ATOM 1001 C CA . LEU A 1 126 ? -2.768 11.461 17.219 1 44.25 126 LEU A CA 1
ATOM 1002 C C . LEU A 1 126 ? -3.697 10.734 18.172 1 44.25 126 LEU A C 1
ATOM 1004 O O . LEU A 1 126 ? -3.244 9.93 18.984 1 44.25 126 LEU A O 1
ATOM 1008 N N . GLU A 1 127 ? -4.746 11.484 18.891 1 41.62 127 GLU A N 1
ATOM 1009 C CA . GLU A 1 127 ? -5.754 10.766 19.656 1 41.62 127 GLU A CA 1
ATOM 1010 C C . GLU A 1 127 ? -7.039 10.586 18.859 1 41.62 127 GLU A C 1
ATOM 1012 O O . GLU A 1 127 ? -7.391 11.445 18.047 1 41.62 127 GLU A O 1
ATOM 1017 N N . GLU A 1 128 ? -7.547 9.43 18.641 1 42 128 GLU A N 1
ATOM 1018 C CA . GLU A 1 128 ? -8.836 9.117 18.016 1 42 128 GLU A CA 1
ATOM 1019 C C . GLU A 1 128 ? -9.984 9.695 18.828 1 42 128 GLU A C 1
ATOM 1021 O O . GLU A 1 128 ? -10.07 9.477 20.047 1 42 128 GLU A O 1
ATOM 1026 N N . ILE A 1 129 ? -10.703 10.969 18.531 1 35.88 129 ILE A N 1
ATOM 1027 C CA . ILE A 1 129 ? -11.852 11.477 19.281 1 35.88 129 ILE A CA 1
ATOM 1028 C C . ILE A 1 129 ? -13.141 10.938 18.656 1 35.88 129 ILE A C 1
ATOM 1030 O O . ILE A 1 129 ? -13.266 10.867 17.438 1 35.88 129 ILE A O 1
ATOM 1034 N N . ASP A 1 130 ? -14.039 10.359 19.422 1 32.88 130 ASP A N 1
ATOM 1035 C CA . ASP A 1 130 ? -15.398 9.898 19.156 1 32.88 130 ASP A CA 1
ATOM 1036 C C . ASP A 1 130 ? -16.297 11.047 18.688 1 32.88 130 ASP A C 1
ATOM 1038 O O . ASP A 1 130 ? -16.375 12.086 19.344 1 32.88 130 ASP A O 1
ATOM 1042 N N . LYS A 1 131 ? -16.688 11.242 17.375 1 36.38 131 LYS A N 1
ATOM 1043 C CA . LYS A 1 131 ? -17.516 12.297 16.812 1 36.38 131 LYS A CA 1
ATOM 1044 C C . LYS A 1 131 ? -18.906 12.281 17.438 1 36.38 131 LYS A C 1
ATOM 1046 O O . LYS A 1 131 ? -19.828 12.938 16.938 1 36.38 131 LYS A O 1
ATOM 1051 N N . GLY A 1 132 ? -19.516 12.18 18.328 1 30.25 132 GLY A N 1
ATOM 1052 C CA . GLY A 1 132 ? -20.875 12.695 18.469 1 30.25 132 GLY A CA 1
ATOM 1053 C C . GLY A 1 132 ? -21 14.156 18.078 1 30.25 132 GLY A C 1
ATOM 1054 O O . GLY A 1 132 ? -22.078 14.609 17.719 1 30.25 132 GLY A O 1
ATOM 1055 N N . LYS A 1 133 ? -20.234 15.164 18.266 1 28.83 133 LYS A N 1
ATOM 1056 C CA . LYS A 1 133 ? -20.703 16.547 18.25 1 28.83 133 LYS A CA 1
ATOM 1057 C C . LYS A 1 133 ? -20.359 17.234 16.938 1 28.83 133 LYS A C 1
ATOM 1059 O O . LYS A 1 133 ? -20.594 18.438 16.781 1 28.83 133 LYS A O 1
ATOM 1064 N N . MET A 1 134 ? -19.531 16.859 15.875 1 29.03 134 MET A N 1
ATOM 1065 C CA . MET A 1 134 ? -19.172 17.906 14.93 1 29.03 134 MET A CA 1
ATOM 1066 C C . MET A 1 134 ? -20.188 17.984 13.797 1 29.03 134 MET A C 1
ATOM 1068 O O . MET A 1 134 ? -20.594 16.969 13.242 1 29.03 134 MET A O 1
ATOM 1072 N N . VAL A 1 135 ? -20.859 19.094 13.43 1 24.34 135 VAL A N 1
ATOM 1073 C CA . VAL A 1 135 ? -21.828 19.609 12.484 1 24.34 135 VAL A CA 1
ATOM 1074 C C . VAL A 1 135 ? -21.25 19.578 11.07 1 24.34 135 VAL A C 1
ATOM 1076 O O . VAL A 1 135 ? -20.156 20.094 10.844 1 24.34 135 VAL A O 1
ATOM 1079 N N . THR A 1 136 ? -21.562 18.672 10.078 1 26.45 136 THR A N 1
ATOM 1080 C CA . THR A 1 136 ? -21.359 18.312 8.68 1 26.45 136 THR A CA 1
ATOM 1081 C C . THR A 1 136 ? -21.781 19.453 7.758 1 26.45 136 THR A C 1
ATOM 1083 O O . THR A 1 136 ? -22.094 19.219 6.582 1 26.45 136 THR A O 1
ATOM 1086 N N . ASN A 1 137 ? -21.656 20.703 7.863 1 25.08 137 ASN A N 1
ATOM 1087 C CA . ASN A 1 137 ? -22.25 21.578 6.852 1 25.08 137 ASN A CA 1
ATOM 1088 C C . ASN A 1 137 ? -21.422 21.562 5.562 1 25.08 137 ASN A C 1
ATOM 1090 O O . ASN A 1 137 ? -21.094 22.625 5.016 1 25.08 137 ASN A O 1
ATOM 1094 N N . ILE A 1 138 ? -20.516 20.641 5.262 1 26.98 138 ILE A N 1
ATOM 1095 C CA . ILE A 1 138 ? -19.719 20.969 4.094 1 26.98 138 ILE A CA 1
ATOM 1096 C C . ILE A 1 138 ? -20.484 20.625 2.82 1 26.98 138 ILE A C 1
ATOM 1098 O O . ILE A 1 138 ? -20.922 19.484 2.635 1 26.98 138 ILE A O 1
ATOM 1102 N N . ASN A 1 139 ? -21.078 21.484 1.957 1 24.92 139 ASN A N 1
ATOM 1103 C CA . ASN A 1 139 ? -21.688 21.453 0.631 1 24.92 139 ASN A CA 1
ATOM 1104 C C . ASN A 1 139 ? -20.703 20.953 -0.426 1 24.92 139 ASN A C 1
ATOM 1106 O O . ASN A 1 139 ? -19.703 21.609 -0.712 1 24.92 139 ASN A O 1
ATOM 1110 N N . PHE A 1 140 ? -20.359 19.781 -0.598 1 26.42 140 PHE A N 1
ATOM 1111 C CA . PHE A 1 140 ? -19.594 19.203 -1.694 1 26.42 140 PHE A CA 1
ATOM 1112 C C . PHE A 1 140 ? -20.219 19.562 -3.039 1 26.42 140 PHE A C 1
ATOM 1114 O O . PHE A 1 140 ? -21.391 19.281 -3.287 1 26.42 140 PHE A O 1
ATOM 1121 N N . ILE A 1 141 ? -19.781 20.562 -3.721 1 25.08 141 ILE A N 1
ATOM 1122 C CA . ILE A 1 141 ? -20.172 20.828 -5.105 1 25.08 141 ILE A CA 1
ATOM 1123 C C . ILE A 1 141 ? -19.812 19.609 -5.969 1 25.08 141 ILE A C 1
ATOM 1125 O O . ILE A 1 141 ? -18.656 19.219 -6.047 1 25.08 141 ILE A O 1
ATOM 1129 N N . ARG A 1 142 ? -20.594 18.609 -6.16 1 23.92 142 ARG A N 1
ATOM 1130 C CA . ARG A 1 142 ? -20.625 17.5 -7.094 1 23.92 142 ARG A CA 1
ATOM 1131 C C . ARG A 1 142 ? -20.234 17.938 -8.5 1 23.92 142 ARG A C 1
ATOM 1133 O O . ARG A 1 142 ? -20.844 18.859 -9.047 1 23.92 142 ARG A O 1
ATOM 1140 N N . ALA A 1 143 ? -18.984 17.75 -9 1 25.12 143 ALA A N 1
ATOM 1141 C CA . ALA A 1 143 ? -18.547 18.031 -10.367 1 25.12 143 ALA A CA 1
ATOM 1142 C C . ALA A 1 143 ? -19.484 17.359 -11.375 1 25.12 143 ALA A C 1
ATOM 1144 O O . ALA A 1 143 ? -19.203 17.344 -12.578 1 25.12 143 ALA A O 1
ATOM 1145 N N . THR A 1 144 ? -20.547 16.75 -11.062 1 21.67 144 THR A N 1
ATOM 1146 C CA . THR A 1 144 ? -21.453 16.406 -12.148 1 21.67 144 THR A CA 1
ATOM 1147 C C . THR A 1 144 ? -21.891 17.641 -12.914 1 21.67 144 THR A C 1
ATOM 1149 O O . THR A 1 144 ? -22.531 17.547 -13.969 1 21.67 144 THR A O 1
ATOM 1152 N N . GLU A 1 145 ? -22.016 18.734 -12.312 1 21.02 145 GLU A N 1
ATOM 1153 C CA . GLU A 1 145 ? -22.781 19.703 -13.078 1 21.02 145 GLU A CA 1
ATOM 1154 C C . GLU A 1 145 ? -21.938 20.391 -14.141 1 21.02 145 GLU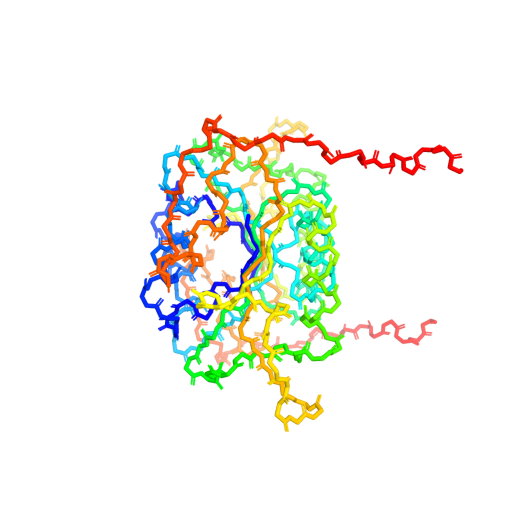 A C 1
ATOM 1156 O O . GLU A 1 145 ? -22.438 21.188 -14.93 1 21.02 145 GLU A O 1
ATOM 1161 N N . PHE A 1 146 ? -20.531 20.422 -14.211 1 20.62 146 PHE A N 1
ATOM 1162 C CA . PHE A 1 146 ? -20.172 21 -15.5 1 20.62 146 PHE A CA 1
ATOM 1163 C C . PHE A 1 146 ? -20.047 19.922 -16.562 1 20.62 146 PHE A C 1
ATOM 1165 O O . PHE A 1 146 ? -19.703 18.781 -16.266 1 20.62 146 PHE A O 1
ATOM 1172 N N . TYR B 1 1 ? 7.441 -4.258 -3.342 1 90.81 1 TYR B N 1
ATOM 1173 C CA . TYR B 1 1 ? 6.418 -5.293 -3.25 1 90.81 1 TYR B CA 1
ATOM 1174 C C . TYR B 1 1 ? 5.023 -4.68 -3.227 1 90.81 1 TYR B C 1
ATOM 1176 O O . TYR B 1 1 ? 4.855 -3.514 -2.859 1 90.81 1 TYR B O 1
ATOM 1184 N N . SER B 1 2 ? 4.125 -5.453 -3.729 1 94 2 SER B N 1
ATOM 1185 C CA . SER B 1 2 ? 2.746 -4.992 -3.881 1 94 2 SER B CA 1
ATOM 1186 C C . SER B 1 2 ? 1.768 -5.941 -3.199 1 94 2 SER B C 1
ATOM 1188 O O . SER B 1 2 ? 1.614 -7.09 -3.621 1 94 2 SER B O 1
ATOM 1190 N N . VAL B 1 3 ? 1.09 -5.469 -2.113 1 94.62 3 VAL B N 1
ATOM 1191 C CA . VAL B 1 3 ? 0.106 -6.281 -1.404 1 94.62 3 VAL B CA 1
ATOM 1192 C C . VAL B 1 3 ? -0.747 -5.391 -0.502 1 94.62 3 VAL B C 1
ATOM 1194 O O . VAL B 1 3 ? -0.269 -4.375 0.008 1 94.62 3 VAL B O 1
ATOM 1197 N N . ASN B 1 4 ? -1.959 -5.738 -0.358 1 94.94 4 ASN B N 1
ATOM 1198 C CA . ASN B 1 4 ? -2.832 -5.066 0.602 1 94.94 4 ASN B CA 1
ATOM 1199 C C . ASN B 1 4 ? -2.602 -5.578 2.021 1 94.94 4 ASN B C 1
ATOM 1201 O O . ASN B 1 4 ? -3.148 -6.613 2.41 1 94.94 4 ASN B O 1
ATOM 1205 N N . GLU B 1 5 ? -1.892 -4.84 2.852 1 94.62 5 GLU B N 1
ATOM 1206 C CA . GLU B 1 5 ? -1.486 -5.332 4.164 1 94.62 5 GLU B CA 1
ATOM 1207 C C . GLU B 1 5 ? -2.631 -5.23 5.168 1 94.62 5 GLU B C 1
ATOM 1209 O O . GLU B 1 5 ? -2.529 -5.738 6.289 1 94.62 5 GLU B O 1
ATOM 1214 N N . SER B 1 6 ? -3.711 -4.59 4.754 1 92.88 6 SER B N 1
ATOM 1215 C CA . SER B 1 6 ? -4.852 -4.535 5.664 1 92.88 6 SER B CA 1
ATOM 1216 C C . SER B 1 6 ? -5.402 -5.93 5.945 1 92.88 6 SER B C 1
ATOM 1218 O O . SER B 1 6 ? -6.129 -6.133 6.922 1 92.88 6 SER B O 1
ATOM 1220 N N . TYR B 1 7 ? -5.051 -6.91 5.164 1 93.06 7 TYR B N 1
ATOM 1221 C CA . TYR B 1 7 ? -5.508 -8.281 5.348 1 93.06 7 TYR B CA 1
ATOM 1222 C C . TYR B 1 7 ? -4.461 -9.109 6.086 1 93.06 7 TYR B C 1
ATOM 1224 O O . TYR B 1 7 ? -4.637 -10.32 6.273 1 93.06 7 TYR B O 1
ATOM 1232 N N . SER B 1 8 ? -3.406 -8.539 6.543 1 93 8 SER B N 1
ATOM 1233 C CA . SER B 1 8 ? -2.244 -9.258 7.055 1 93 8 SER B CA 1
ATOM 1234 C C . SER B 1 8 ? -2.621 -10.156 8.227 1 93 8 SER B C 1
ATOM 1236 O O . SER B 1 8 ? -2.045 -11.227 8.406 1 93 8 SER B O 1
ATOM 1238 N N . ALA B 1 9 ? -3.594 -9.812 9.008 1 92.25 9 ALA B N 1
ATOM 1239 C CA . ALA B 1 9 ? -4.004 -10.602 10.164 1 92.25 9 ALA B CA 1
ATOM 1240 C C . ALA B 1 9 ? -4.656 -11.914 9.727 1 92.25 9 ALA B C 1
ATOM 1242 O O . ALA B 1 9 ? -4.777 -12.852 10.516 1 92.25 9 ALA B O 1
ATOM 1243 N N . SER B 1 10 ? -5.105 -11.969 8.492 1 92.69 10 SER B N 1
ATOM 1244 C CA . SER B 1 10 ? -5.859 -13.117 8 1 92.69 10 SER B CA 1
ATOM 1245 C C . SER B 1 10 ? -5.004 -14 7.102 1 92.69 10 SER B C 1
ATOM 1247 O O . SER B 1 10 ? -5.488 -14.984 6.543 1 92.69 10 SER B O 1
ATOM 1249 N N . TRP B 1 11 ? -3.746 -13.656 6.953 1 90.38 11 TRP B N 1
ATOM 1250 C CA . TRP B 1 11 ? -2.873 -14.398 6.055 1 90.38 11 TRP B CA 1
ATOM 1251 C C . TRP B 1 11 ? -2.316 -15.641 6.742 1 90.38 11 TRP B C 1
ATOM 1253 O O . TRP B 1 11 ? -2.27 -15.711 7.973 1 90.38 11 TRP B O 1
ATOM 1263 N N . ASP B 1 12 ? -1.978 -16.672 5.906 1 87.94 12 ASP B N 1
ATOM 1264 C CA . ASP B 1 12 ? -1.099 -17.734 6.391 1 87.94 12 ASP B CA 1
ATOM 1265 C C . ASP B 1 12 ? 0.172 -17.156 7.008 1 87.94 12 ASP B C 1
ATOM 1267 O O . ASP B 1 12 ? 0.758 -16.203 6.469 1 87.94 12 ASP B O 1
ATOM 1271 N N . PRO B 1 13 ? 0.612 -17.688 8.156 1 87.19 13 PRO B N 1
ATOM 1272 C CA . PRO B 1 13 ? 1.809 -17.172 8.82 1 87.19 13 PRO B CA 1
ATOM 1273 C C . PRO B 1 13 ? 3.027 -17.125 7.898 1 87.19 13 PRO B C 1
ATOM 1275 O O . PRO B 1 13 ? 3.887 -16.266 8.039 1 87.19 13 PRO B O 1
ATOM 1278 N N . ARG B 1 14 ? 3.135 -18 7 1 83.12 14 ARG B N 1
ATOM 1279 C CA . ARG B 1 14 ? 4.27 -18.031 6.082 1 83.12 14 ARG B CA 1
ATOM 1280 C C . ARG B 1 14 ? 4.262 -16.828 5.148 1 83.12 14 ARG B C 1
ATOM 1282 O O . ARG B 1 14 ? 5.316 -16.281 4.816 1 83.12 14 ARG B O 1
ATOM 1289 N N . ILE B 1 15 ? 3.066 -16.484 4.711 1 85.5 15 ILE B N 1
ATOM 1290 C CA . ILE B 1 15 ? 2.932 -15.312 3.854 1 85.5 15 ILE B CA 1
ATOM 1291 C C . ILE B 1 15 ? 3.271 -14.047 4.648 1 85.5 15 ILE B C 1
ATOM 1293 O O . ILE B 1 15 ? 3.971 -13.164 4.148 1 85.5 15 ILE B O 1
ATOM 1297 N N . LEU B 1 16 ? 2.75 -14.023 5.867 1 88.44 16 LEU B N 1
ATOM 1298 C CA . LEU B 1 16 ? 3.049 -12.891 6.738 1 88.44 16 LEU B CA 1
ATOM 1299 C C . LEU B 1 16 ? 4.555 -12.734 6.93 1 88.44 16 LEU B C 1
ATOM 1301 O O . LEU B 1 16 ? 5.09 -11.633 6.801 1 88.44 16 LEU B O 1
ATOM 1305 N N . ASP B 1 17 ? 5.215 -13.82 7.199 1 85.44 17 ASP B N 1
ATOM 1306 C CA . ASP B 1 17 ? 6.66 -13.805 7.395 1 85.44 17 ASP B CA 1
ATOM 1307 C C . ASP B 1 17 ? 7.383 -13.336 6.133 1 85.44 17 ASP B C 1
ATOM 1309 O O . ASP B 1 17 ? 8.359 -12.594 6.207 1 85.44 17 ASP B O 1
ATOM 1313 N N . PHE B 1 18 ? 6.953 -13.773 5.008 1 84.12 18 PHE B N 1
ATOM 1314 C CA . PHE B 1 18 ? 7.543 -13.406 3.727 1 84.12 18 PHE B CA 1
ATOM 1315 C C . PHE B 1 18 ? 7.461 -11.898 3.51 1 84.12 18 PHE B C 1
ATOM 1317 O O . PHE B 1 18 ? 8.469 -11.258 3.186 1 84.12 18 PHE B O 1
ATOM 1324 N N . VAL B 1 19 ? 6.285 -11.367 3.73 1 88.44 19 VAL B N 1
ATOM 1325 C CA . VAL B 1 19 ? 6.066 -9.938 3.531 1 88.44 19 VAL B CA 1
ATOM 1326 C C . VAL B 1 19 ? 6.887 -9.141 4.547 1 88.44 19 VAL B C 1
ATOM 1328 O O . VAL B 1 19 ? 7.5 -8.125 4.203 1 88.44 19 VAL B O 1
ATOM 1331 N N . GLU B 1 20 ? 6.945 -9.617 5.785 1 89 20 GLU B N 1
ATOM 1332 C CA . GLU B 1 20 ? 7.742 -8.953 6.812 1 89 20 GLU B CA 1
ATOM 1333 C C . GLU B 1 20 ? 9.219 -8.922 6.426 1 89 20 GLU B C 1
ATOM 1335 O O . GLU B 1 20 ? 9.914 -7.934 6.684 1 89 20 GLU B O 1
ATOM 1340 N N . ASN B 1 21 ? 9.672 -9.969 5.848 1 83.19 21 ASN B N 1
ATOM 1341 C CA . ASN B 1 21 ? 11.062 -10.039 5.41 1 83.19 21 ASN B CA 1
ATOM 1342 C C . ASN B 1 21 ? 11.344 -9.047 4.285 1 83.19 21 ASN B C 1
ATOM 1344 O O . ASN B 1 21 ? 12.43 -8.469 4.219 1 83.19 21 ASN B O 1
ATOM 1348 N N . LYS B 1 22 ? 10.398 -8.891 3.367 1 83.31 22 LYS B N 1
ATOM 1349 C CA . LYS B 1 22 ? 10.555 -7.922 2.289 1 83.31 22 LYS B CA 1
ATOM 1350 C C . LYS B 1 22 ? 10.539 -6.496 2.828 1 83.31 22 LYS B C 1
ATOM 1352 O O . LYS B 1 22 ? 11.25 -5.625 2.316 1 83.31 22 LYS B O 1
ATOM 1357 N N . LYS B 1 23 ? 9.75 -6.348 3.863 1 87.25 23 LYS B N 1
ATOM 1358 C CA . LYS B 1 23 ? 9.508 -5.027 4.438 1 87.25 23 LYS B CA 1
ATOM 1359 C C . LYS B 1 23 ? 10.633 -4.621 5.383 1 87.25 23 LYS B C 1
ATOM 1361 O O . LYS B 1 23 ? 11.062 -3.465 5.395 1 87.25 23 LYS B O 1
ATOM 1366 N N . ARG B 1 24 ? 11.148 -5.504 6.219 1 84.88 24 ARG B N 1
ATOM 1367 C CA . ARG B 1 24 ? 12.039 -5.164 7.328 1 84.88 24 ARG B CA 1
ATOM 1368 C C . ARG B 1 24 ? 13.305 -6.016 7.297 1 84.88 24 ARG B C 1
ATOM 1370 O O . ARG B 1 24 ? 14.133 -5.941 8.211 1 84.88 24 ARG B O 1
ATOM 1377 N N . GLY B 1 25 ? 13.469 -6.77 6.363 1 78 25 GLY B N 1
ATOM 1378 C CA . GLY B 1 25 ? 14.633 -7.629 6.266 1 78 25 GLY B CA 1
ATOM 1379 C C . GLY B 1 25 ? 15.898 -6.875 5.887 1 78 25 GLY B C 1
ATOM 1380 O O . GLY B 1 25 ? 15.945 -5.648 5.988 1 78 25 GLY B O 1
ATOM 1381 N N . PRO B 1 26 ? 17 -7.5 5.578 1 77.31 26 PRO B N 1
ATOM 1382 C CA . PRO B 1 26 ? 18.312 -6.902 5.297 1 77.31 26 PRO B CA 1
ATOM 1383 C C . PRO B 1 26 ? 18.281 -5.977 4.082 1 77.31 26 PRO B C 1
ATOM 1385 O O . PRO B 1 26 ? 19.031 -5.004 4.027 1 77.31 26 PRO B O 1
ATOM 1388 N N . THR B 1 27 ? 17.422 -6.277 3.127 1 76.81 27 THR B N 1
ATOM 1389 C CA . THR B 1 27 ? 17.266 -5.473 1.921 1 76.81 27 THR B CA 1
ATOM 1390 C C . THR B 1 27 ? 15.812 -5.078 1.711 1 76.81 27 THR B C 1
ATOM 1392 O O . THR B 1 27 ? 15.125 -5.648 0.856 1 76.81 27 THR B O 1
ATOM 1395 N N . PRO B 1 28 ? 15.375 -4.16 2.445 1 80.38 28 PRO B N 1
ATOM 1396 C CA . PRO B 1 28 ? 13.969 -3.768 2.33 1 80.38 28 PRO B CA 1
ATOM 1397 C C . PRO B 1 28 ? 13.617 -3.223 0.946 1 80.38 28 PRO B C 1
ATOM 1399 O O . PRO B 1 28 ? 14.438 -2.539 0.324 1 80.38 28 PRO B O 1
ATOM 1402 N N . ILE B 1 29 ? 12.508 -3.605 0.471 1 83.81 29 ILE B N 1
ATOM 1403 C CA . ILE B 1 29 ? 12.016 -3.094 -0.806 1 83.81 29 ILE B CA 1
ATOM 1404 C C . ILE B 1 29 ? 10.781 -2.227 -0.578 1 83.81 29 ILE B C 1
ATOM 1406 O O . ILE B 1 29 ? 9.961 -2.523 0.291 1 83.81 29 ILE B O 1
ATOM 1410 N N . PRO B 1 30 ? 10.617 -1.225 -1.34 1 89.69 30 PRO B N 1
ATOM 1411 C CA . PRO B 1 30 ? 9.477 -0.321 -1.151 1 89.69 30 PRO B CA 1
ATOM 1412 C C . PRO B 1 30 ? 8.141 -0.976 -1.489 1 89.69 30 PRO B C 1
ATOM 1414 O O . PRO B 1 30 ? 8.086 -1.887 -2.32 1 89.69 30 PRO B O 1
ATOM 1417 N N . GLN B 1 31 ? 7.164 -0.437 -0.834 1 94.38 31 GLN B N 1
ATOM 1418 C CA . GLN B 1 31 ? 5.812 -0.944 -1.053 1 94.38 31 GLN B CA 1
ATOM 1419 C C . GLN B 1 31 ? 5.02 -0.019 -1.972 1 94.38 31 GLN B C 1
ATOM 1421 O O . GLN B 1 31 ? 5.07 1.204 -1.823 1 94.38 31 GLN B O 1
ATOM 1426 N N . ARG B 1 32 ? 4.379 -0.602 -2.908 1 94.44 32 ARG B N 1
ATOM 1427 C CA . ARG B 1 32 ? 3.334 0.034 -3.703 1 94.44 32 ARG B CA 1
ATOM 1428 C C . ARG B 1 32 ? 2.109 -0.868 -3.82 1 94.44 32 ARG B C 1
ATOM 1430 O O . ARG B 1 32 ? 2.24 -2.082 -3.988 1 94.44 32 ARG B O 1
ATOM 1437 N N . TYR B 1 33 ? 0.947 -0.206 -3.768 1 96.19 33 TYR B N 1
ATOM 1438 C CA . TYR B 1 33 ? -0.276 -0.983 -3.938 1 96.19 33 TYR B CA 1
ATOM 1439 C C . TYR B 1 33 ? -1.438 -0.089 -4.352 1 96.19 33 TYR B C 1
ATOM 1441 O O . TYR B 1 33 ? -2.062 0.56 -3.508 1 96.19 33 TYR B O 1
ATOM 1449 N N . VAL B 1 34 ? -1.793 -0.179 -5.535 1 93.12 34 VAL B N 1
ATOM 1450 C CA . VAL B 1 34 ? -2.852 0.649 -6.102 1 93.12 34 VAL B CA 1
ATOM 1451 C C . VAL B 1 34 ? -4.215 0.045 -5.77 1 93.12 34 VAL B C 1
ATOM 1453 O O . VAL B 1 34 ? -5.191 0.771 -5.566 1 93.12 34 VAL B O 1
ATOM 1456 N N . GLY B 1 35 ? -4.352 -1.241 -5.711 1 92.5 35 GLY B N 1
ATOM 1457 C CA . GLY B 1 35 ? -5.605 -1.919 -5.426 1 92.5 35 GLY B CA 1
ATOM 1458 C C . GLY B 1 35 ? -6.352 -2.346 -6.676 1 92.5 35 GLY B C 1
ATOM 1459 O O . GLY B 1 35 ? -7.539 -2.668 -6.617 1 92.5 35 GLY B O 1
ATOM 1460 N N . THR B 1 36 ? -5.719 -2.17 -7.73 1 90.88 36 THR B N 1
ATOM 1461 C CA . THR B 1 36 ? -6.168 -2.734 -9 1 90.88 36 THR B CA 1
ATOM 1462 C C . THR B 1 36 ? -5.156 -3.742 -9.531 1 90.88 36 THR B C 1
ATOM 1464 O O . THR B 1 36 ? -3.971 -3.426 -9.672 1 90.88 36 THR B O 1
ATOM 1467 N N . PHE B 1 37 ? -5.676 -4.879 -9.797 1 92.12 37 PHE B N 1
ATOM 1468 C CA . PHE B 1 37 ? -4.801 -5.98 -10.188 1 92.12 37 PHE B CA 1
ATOM 1469 C C . PHE B 1 37 ? -3.941 -5.594 -11.383 1 92.12 37 PHE B C 1
ATOM 1471 O O . PHE B 1 37 ? -2.715 -5.715 -11.344 1 92.12 37 PHE B O 1
ATOM 1478 N N . ILE B 1 38 ? -4.52 -5.066 -12.445 1 91.75 38 ILE B N 1
ATOM 1479 C CA . ILE B 1 38 ? -3.807 -4.812 -13.695 1 91.75 38 ILE B CA 1
ATOM 1480 C C . ILE B 1 38 ? -2.729 -3.756 -13.461 1 91.75 38 ILE B C 1
ATOM 1482 O O . ILE B 1 38 ? -1.613 -3.875 -13.977 1 91.75 38 ILE B O 1
ATOM 1486 N N . ALA B 1 39 ? -3.033 -2.73 -12.711 1 92.75 39 ALA B N 1
ATOM 1487 C CA . ALA B 1 39 ? -2.064 -1.67 -12.453 1 92.75 39 ALA B CA 1
ATOM 1488 C C . ALA B 1 39 ? -0.904 -2.182 -11.602 1 92.75 39 ALA B C 1
ATOM 1490 O O . ALA B 1 39 ? 0.26 -1.902 -11.898 1 92.75 39 ALA B O 1
ATOM 1491 N N . ASP B 1 40 ? -1.213 -2.889 -10.602 1 94.19 40 ASP B N 1
ATOM 1492 C CA . ASP B 1 40 ? -0.179 -3.418 -9.719 1 94.19 40 ASP B CA 1
ATOM 1493 C C . ASP B 1 40 ? 0.682 -4.453 -10.445 1 94.19 40 ASP B C 1
ATOM 1495 O O . ASP B 1 40 ? 1.905 -4.465 -10.289 1 94.19 40 ASP B O 1
ATOM 1499 N N . PHE B 1 41 ? 0.024 -5.273 -11.234 1 92.25 41 PHE B N 1
ATOM 1500 C CA . PHE B 1 41 ? 0.731 -6.27 -12.031 1 92.25 41 PHE B CA 1
ATOM 1501 C C . PHE B 1 41 ? 1.644 -5.598 -13.055 1 92.25 41 PHE B C 1
ATOM 1503 O O . PHE B 1 41 ? 2.816 -5.961 -13.18 1 92.25 41 PHE B O 1
ATOM 1510 N N . HIS B 1 42 ? 1.129 -4.664 -13.719 1 91.19 42 HIS B N 1
ATOM 1511 C CA . HIS B 1 42 ? 1.901 -3.945 -14.727 1 91.19 42 HIS B CA 1
ATOM 1512 C C . HIS B 1 42 ? 3.143 -3.303 -14.117 1 91.19 42 HIS B C 1
ATOM 1514 O O . HIS B 1 42 ? 4.238 -3.404 -14.68 1 91.19 42 HIS B O 1
ATOM 1520 N N . ARG B 1 43 ? 3.027 -2.666 -13.039 1 90.25 43 ARG B N 1
ATOM 1521 C CA . ARG B 1 43 ? 4.16 -2.031 -12.375 1 90.25 43 ARG B CA 1
ATOM 1522 C C . ARG B 1 43 ? 5.227 -3.059 -12.008 1 90.25 43 ARG B C 1
ATOM 1524 O O . ARG B 1 43 ? 6.418 -2.822 -12.203 1 90.25 43 ARG B O 1
ATOM 1531 N N . THR B 1 44 ? 4.699 -4.18 -11.453 1 89.31 44 THR B N 1
ATOM 1532 C CA . THR B 1 44 ? 5.617 -5.238 -11.055 1 89.31 44 THR B CA 1
ATOM 1533 C C . THR B 1 44 ? 6.387 -5.773 -12.258 1 89.31 44 THR B C 1
ATOM 1535 O O . THR B 1 44 ? 7.598 -6 -12.18 1 89.31 44 THR B O 1
ATOM 1538 N N . LEU B 1 45 ? 5.699 -5.91 -13.312 1 86.75 45 LEU B N 1
ATOM 1539 C CA . LEU B 1 45 ? 6.316 -6.406 -14.539 1 86.75 45 LEU B CA 1
ATOM 1540 C C . LEU B 1 45 ? 7.34 -5.41 -15.078 1 86.75 45 LEU B C 1
ATOM 1542 O O . LEU B 1 45 ? 8.422 -5.801 -15.523 1 86.75 45 LEU B O 1
ATOM 1546 N N . MET B 1 46 ? 7.055 -4.148 -14.938 1 86.19 46 MET B N 1
ATOM 1547 C CA . MET B 1 46 ? 7.879 -3.104 -15.547 1 86.19 46 MET B CA 1
ATOM 1548 C C . MET B 1 46 ? 9.062 -2.754 -14.648 1 86.19 46 MET B C 1
ATOM 1550 O O . MET B 1 46 ? 10.164 -2.508 -15.133 1 86.19 46 MET B O 1
ATOM 1554 N N . TYR B 1 47 ? 8.867 -2.74 -13.398 1 82.81 47 TYR B N 1
ATOM 1555 C CA . TYR B 1 47 ? 9.867 -2.154 -12.516 1 82.81 47 TYR B CA 1
ATOM 1556 C C . TYR B 1 47 ? 10.461 -3.209 -11.586 1 82.81 47 TYR B C 1
ATOM 1558 O O . TYR B 1 47 ? 11.406 -2.93 -10.836 1 82.81 47 TYR B O 1
ATOM 1566 N N . GLY B 1 48 ? 9.906 -4.363 -11.664 1 81.12 48 GLY B N 1
ATOM 1567 C CA . GLY B 1 48 ? 10.375 -5.402 -10.766 1 81.12 48 GLY B CA 1
ATOM 1568 C C . GLY B 1 48 ? 9.633 -5.426 -9.445 1 81.12 48 GLY B C 1
ATOM 1569 O O . GLY B 1 48 ? 8.711 -4.637 -9.227 1 81.12 48 GLY B O 1
ATOM 1570 N N . GLY B 1 49 ? 9.977 -6.426 -8.609 1 85.12 49 GLY B N 1
ATOM 1571 C CA . GLY B 1 49 ? 9.328 -6.609 -7.324 1 85.12 49 GLY B CA 1
ATOM 1572 C C . GLY B 1 49 ? 8.453 -7.844 -7.266 1 85.12 49 GLY B C 1
ATOM 1573 O O . GLY B 1 49 ? 8.633 -8.781 -8.047 1 85.12 49 GLY B O 1
ATOM 1574 N N . ILE B 1 50 ? 7.598 -7.766 -6.246 1 88.44 50 ILE B N 1
ATOM 1575 C CA . ILE B 1 50 ? 6.727 -8.922 -6.043 1 88.44 50 ILE B CA 1
ATOM 1576 C C . ILE B 1 50 ? 5.293 -8.445 -5.801 1 88.44 50 ILE B C 1
ATOM 1578 O O . ILE B 1 50 ? 5.066 -7.488 -5.055 1 88.44 50 ILE B O 1
ATOM 1582 N N . PHE B 1 51 ? 4.465 -9.078 -6.586 1 92.62 51 PHE B N 1
ATOM 1583 C CA . PHE B 1 51 ? 3.041 -8.836 -6.391 1 92.62 51 PHE B CA 1
ATOM 1584 C C . PHE B 1 51 ? 2.393 -10 -5.656 1 92.62 51 PHE B C 1
ATOM 1586 O O . PHE B 1 51 ? 2.586 -11.164 -6.031 1 92.62 51 PHE B O 1
ATOM 1593 N N . LEU B 1 52 ? 1.606 -9.641 -4.562 1 92.44 52 LEU B N 1
ATOM 1594 C CA . LEU B 1 52 ? 0.935 -10.672 -3.787 1 92.44 52 LEU B CA 1
ATOM 1595 C C . LEU B 1 52 ? -0.558 -10.383 -3.668 1 92.44 52 LEU B C 1
ATOM 1597 O O . LEU B 1 52 ? -0.953 -9.25 -3.389 1 92.44 52 LEU B O 1
ATOM 1601 N N . TYR B 1 53 ? -1.327 -11.359 -3.982 1 94.5 53 TYR B N 1
ATOM 1602 C CA . TYR B 1 53 ? -2.744 -11.469 -3.658 1 94.5 53 TYR B CA 1
ATOM 1603 C C . TYR B 1 53 ? -3.057 -12.812 -3.02 1 94.5 53 TYR B C 1
ATOM 1605 O O . TYR B 1 53 ? -3.697 -13.672 -3.639 1 94.5 53 TYR B O 1
ATOM 1613 N N . PRO B 1 54 ? -2.582 -12.961 -1.833 1 92.06 54 PRO B N 1
ATOM 1614 C CA . PRO B 1 54 ? -2.682 -14.281 -1.192 1 92.06 54 PRO B CA 1
ATOM 1615 C C . PRO B 1 54 ? -4.102 -14.609 -0.737 1 92.06 54 PRO B C 1
ATOM 1617 O O . PRO B 1 54 ? -4.945 -13.711 -0.646 1 92.06 54 PRO B O 1
ATOM 1620 N N . ALA B 1 55 ? -4.297 -15.914 -0.555 1 92.62 55 ALA B N 1
ATOM 1621 C CA . ALA B 1 55 ? -5.52 -16.312 0.13 1 92.62 55 ALA B CA 1
ATOM 1622 C C . ALA B 1 55 ? -5.574 -15.742 1.542 1 92.62 55 ALA B C 1
ATOM 1624 O O . ALA B 1 55 ? -4.539 -15.406 2.123 1 92.62 55 ALA B O 1
ATOM 1625 N N . ASN B 1 56 ? -6.734 -15.477 1.998 1 91.31 56 ASN B N 1
ATOM 1626 C CA . ASN B 1 56 ? -6.949 -15.078 3.385 1 91.31 56 ASN B CA 1
ATOM 1627 C C . ASN B 1 56 ? -8.203 -15.719 3.965 1 91.31 56 ASN B C 1
ATOM 1629 O O . ASN B 1 56 ? -8.898 -16.469 3.273 1 91.31 56 ASN B O 1
ATOM 1633 N N . LYS B 1 57 ? -8.523 -15.5 5.238 1 91.75 57 LYS B N 1
ATOM 1634 C CA . LYS B 1 57 ? -9.625 -16.141 5.941 1 91.75 57 LYS B CA 1
ATOM 1635 C C . LYS B 1 57 ? -10.961 -15.859 5.258 1 91.75 57 LYS B C 1
ATOM 1637 O O . LYS B 1 57 ? -11.859 -16.703 5.258 1 91.75 57 LYS B O 1
ATOM 1642 N N . TYR B 1 58 ? -11.141 -14.719 4.629 1 91 58 TYR B N 1
ATOM 1643 C CA . TYR B 1 58 ? -12.398 -14.297 4.016 1 91 58 TYR B CA 1
ATOM 1644 C C . TYR B 1 58 ? -12.492 -14.797 2.578 1 91 58 TYR B C 1
ATOM 1646 O O . TYR B 1 58 ? -13.586 -14.867 2.014 1 91 58 TYR B O 1
ATOM 1654 N N . SER B 1 59 ? -11.328 -15.039 1.939 1 93.81 59 SER B N 1
ATOM 1655 C CA . SER B 1 59 ? -11.219 -15.57 0.586 1 93.81 59 SER B CA 1
ATOM 1656 C C . SER B 1 59 ? -10.18 -16.688 0.512 1 93.81 59 SER B C 1
ATOM 1658 O O . SER B 1 59 ? -9.133 -16.516 -0.121 1 93.81 59 SER B O 1
ATOM 1660 N N . PRO B 1 60 ? -10.539 -17.859 1.027 1 92.81 60 PRO B N 1
ATOM 1661 C CA . PRO B 1 60 ? -9.555 -18.938 1.132 1 92.81 60 PRO B CA 1
ATOM 1662 C C . PRO B 1 60 ? -9.102 -19.453 -0.231 1 92.81 60 PRO B C 1
ATOM 1664 O O . PRO B 1 60 ? -8 -20 -0.352 1 92.81 60 PRO B O 1
ATOM 1667 N N . ALA B 1 61 ? -9.867 -19.312 -1.279 1 92.56 61 ALA B N 1
ATOM 1668 C CA . ALA B 1 61 ? -9.508 -19.781 -2.619 1 92.56 61 ALA B CA 1
ATOM 1669 C C . ALA B 1 61 ? -8.883 -18.656 -3.438 1 92.56 61 ALA B C 1
ATOM 1671 O O . ALA B 1 61 ? -8.641 -18.812 -4.637 1 92.56 61 ALA B O 1
ATOM 1672 N N . GLY B 1 62 ? -8.633 -17.531 -2.826 1 93.44 62 GLY B N 1
ATOM 1673 C CA . GLY B 1 62 ? -8.164 -16.375 -3.551 1 93.44 62 GLY B CA 1
ATOM 1674 C C . GLY B 1 62 ? -9.289 -15.516 -4.105 1 93.44 62 GLY B C 1
ATOM 1675 O O . GLY B 1 62 ? -10.453 -15.93 -4.09 1 93.44 62 GLY B O 1
ATOM 1676 N N . LYS B 1 63 ? -8.898 -14.367 -4.531 1 94.31 63 LYS B N 1
ATOM 1677 C CA . LYS B 1 63 ? -9.906 -13.43 -5.02 1 94.31 63 LYS B CA 1
ATOM 1678 C C . LYS B 1 63 ? -9.883 -13.344 -6.543 1 94.31 63 LYS B C 1
ATOM 1680 O O . LYS B 1 63 ? -10.906 -13.055 -7.168 1 94.31 63 LYS B O 1
ATOM 1685 N N . LEU B 1 64 ? -8.789 -13.586 -7.168 1 96.19 64 LEU B N 1
ATOM 1686 C CA . LEU B 1 64 ? -8.641 -13.414 -8.609 1 96.19 64 LEU B CA 1
ATOM 1687 C C . LEU B 1 64 ? -9.102 -14.656 -9.359 1 96.19 64 LEU B C 1
ATOM 1689 O O . LEU B 1 64 ? -8.859 -15.781 -8.906 1 96.19 64 LEU B O 1
ATOM 1693 N N . ARG B 1 65 ? -9.68 -14.422 -10.445 1 97.5 65 ARG B N 1
ATOM 1694 C CA . ARG B 1 65 ? -10.188 -15.523 -11.25 1 97.5 65 ARG B CA 1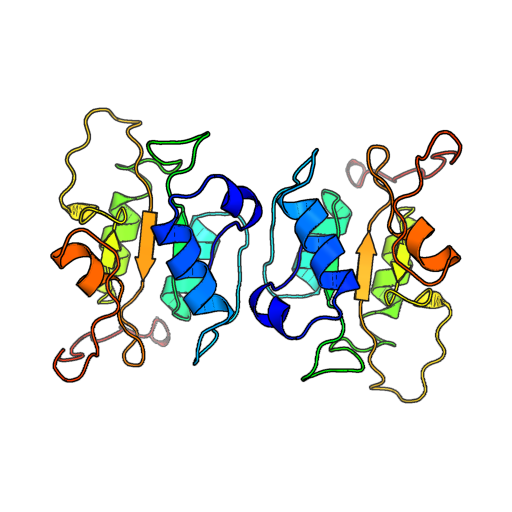
ATOM 1695 C C . ARG B 1 65 ? -9.047 -16.219 -12.008 1 97.5 65 ARG B C 1
ATOM 1697 O O . ARG B 1 65 ? -8.219 -15.547 -12.625 1 97.5 65 ARG B O 1
ATOM 1704 N N . LEU B 1 66 ? -9.039 -17.516 -11.984 1 97.12 66 LEU B N 1
ATOM 1705 C CA . LEU B 1 66 ? -7.957 -18.344 -12.523 1 97.12 66 LEU B CA 1
ATOM 1706 C C . LEU B 1 66 ? -7.863 -18.188 -14.039 1 97.12 66 LEU B C 1
ATOM 1708 O O . LEU B 1 66 ? -6.805 -17.844 -14.562 1 97.12 66 LEU B O 1
ATOM 1712 N N . LEU B 1 67 ? -8.953 -18.266 -14.742 1 96.94 67 LEU B N 1
ATOM 1713 C CA . LEU B 1 67 ? -8.945 -18.422 -16.188 1 96.94 67 LEU B CA 1
ATOM 1714 C C . LEU B 1 67 ? -8.656 -17.094 -16.875 1 96.94 67 LEU B C 1
ATOM 1716 O O . LEU B 1 67 ? -7.859 -17.031 -17.812 1 96.94 67 LEU B O 1
ATOM 1720 N N . TYR B 1 68 ? -9.258 -16.016 -16.375 1 95.88 68 TYR B N 1
ATOM 1721 C CA . TYR B 1 68 ? -9.18 -14.805 -17.188 1 95.88 68 TYR B CA 1
ATOM 1722 C C . TYR B 1 68 ? -8.414 -13.711 -16.453 1 95.88 68 TYR B C 1
ATOM 1724 O O . TYR B 1 68 ? -8.289 -12.594 -16.969 1 95.88 68 TYR B O 1
ATOM 1732 N N . GLU B 1 69 ? -7.852 -14 -15.32 1 96.38 69 GLU B N 1
ATOM 1733 C CA . GLU B 1 69 ? -6.965 -13.07 -14.625 1 96.38 69 GLU B CA 1
ATOM 1734 C C . GLU B 1 69 ? -5.613 -13.711 -14.336 1 96.38 69 GLU B C 1
ATOM 1736 O O . GLU B 1 69 ? -4.59 -13.297 -14.875 1 96.38 69 GLU B O 1
ATOM 1741 N N . CYS B 1 70 ? -5.668 -14.773 -13.641 1 95.94 70 CYS B N 1
ATOM 1742 C CA . CYS B 1 70 ? -4.426 -15.352 -13.156 1 95.94 70 CYS B CA 1
ATOM 1743 C C . CYS B 1 70 ? -3.658 -16.031 -14.281 1 95.94 70 CYS B C 1
ATOM 1745 O O . CYS B 1 70 ? -2.445 -15.859 -14.406 1 95.94 70 CYS B O 1
ATOM 1747 N N . ASN B 1 71 ? -4.285 -16.781 -15.133 1 95.62 71 ASN B N 1
ATOM 1748 C CA . ASN B 1 71 ? -3.613 -17.5 -16.203 1 95.62 71 ASN B CA 1
ATOM 1749 C C . ASN B 1 71 ? -2.926 -16.547 -17.188 1 95.62 71 ASN B C 1
ATOM 1751 O O . ASN B 1 71 ? -1.729 -16.672 -17.453 1 95.62 71 ASN B O 1
ATOM 1755 N N . PRO B 1 72 ? -3.672 -15.547 -17.719 1 95.38 72 PRO B N 1
ATOM 1756 C CA . PRO B 1 72 ? -2.992 -14.609 -18.625 1 95.38 72 PRO B CA 1
ATOM 1757 C C . PRO B 1 72 ? -1.834 -13.883 -17.953 1 95.38 72 PRO B C 1
ATOM 1759 O O . PRO B 1 72 ? -0.787 -13.672 -18.562 1 95.38 72 PRO B O 1
ATOM 1762 N N . ALA B 1 73 ? -1.984 -13.453 -16.75 1 93.25 73 ALA B N 1
ATOM 1763 C CA . ALA B 1 73 ? -0.927 -12.758 -16.016 1 93.25 73 ALA B CA 1
ATOM 1764 C C . ALA B 1 73 ? 0.293 -13.656 -15.828 1 93.25 73 ALA B C 1
ATOM 1766 O O . ALA B 1 73 ? 1.429 -13.219 -16.031 1 93.25 73 ALA B O 1
ATOM 1767 N N . ALA B 1 74 ? -0.006 -14.891 -15.43 1 90.81 74 ALA B N 1
ATOM 1768 C CA . ALA B 1 74 ? 1.08 -15.844 -15.227 1 90.81 74 ALA B CA 1
ATOM 1769 C C . ALA B 1 74 ? 1.827 -16.109 -16.531 1 90.81 74 ALA B C 1
ATOM 1771 O O . ALA B 1 74 ? 3.051 -16.266 -16.531 1 90.81 74 ALA B O 1
ATOM 1772 N N . PHE B 1 75 ? 1.132 -16.172 -17.578 1 92.88 75 PHE B N 1
ATOM 1773 C CA . PHE B 1 75 ? 1.756 -16.359 -18.891 1 92.88 75 PHE B CA 1
ATOM 1774 C C . PHE B 1 75 ? 2.678 -15.195 -19.219 1 92.88 75 PHE B C 1
ATOM 1776 O O . PHE B 1 75 ? 3.832 -15.398 -19.609 1 92.88 75 PHE B O 1
ATOM 1783 N N . LEU B 1 76 ? 2.203 -13.992 -19.031 1 90.88 76 LEU B N 1
ATOM 1784 C CA . LEU B 1 76 ? 3.012 -12.805 -19.297 1 90.88 76 LEU B CA 1
ATOM 1785 C C . LEU B 1 76 ? 4.246 -12.781 -18.406 1 90.88 76 LEU B C 1
ATOM 1787 O O . LEU B 1 76 ? 5.34 -12.43 -18.859 1 90.88 76 LEU B O 1
ATOM 1791 N N . MET B 1 77 ? 4.051 -13.133 -17.125 1 87.31 77 MET B N 1
ATOM 1792 C CA . MET B 1 77 ? 5.164 -13.188 -16.188 1 87.31 77 MET B CA 1
ATOM 1793 C C . MET B 1 77 ? 6.219 -14.188 -16.641 1 87.31 77 MET B C 1
ATOM 1795 O O . MET B 1 77 ? 7.418 -13.922 -16.547 1 87.31 77 MET B O 1
ATOM 1799 N N . SER B 1 78 ? 5.758 -15.312 -17.094 1 84.19 78 SER B N 1
ATOM 1800 C CA . SER B 1 78 ? 6.68 -16.344 -17.562 1 84.19 78 SER B CA 1
ATOM 1801 C C . SER B 1 78 ? 7.484 -15.859 -18.766 1 84.19 78 SER B C 1
ATOM 1803 O O . SER B 1 78 ? 8.664 -16.188 -18.891 1 84.19 78 SER B O 1
ATOM 1805 N N . GLN B 1 79 ? 6.863 -15.023 -19.578 1 84.38 79 GLN B N 1
ATOM 1806 C CA . GLN B 1 79 ? 7.555 -14.453 -20.734 1 84.38 79 GLN B CA 1
ATOM 1807 C C . GLN B 1 79 ? 8.641 -13.469 -20.297 1 84.38 79 GLN B C 1
ATOM 1809 O O . GLN B 1 79 ? 9.609 -13.242 -21.016 1 84.38 79 GLN B O 1
ATOM 1814 N N . ALA B 1 80 ? 8.469 -12.977 -19.156 1 79.81 80 ALA B N 1
ATOM 1815 C CA . ALA B 1 80 ? 9.445 -12.031 -18.609 1 79.81 80 ALA B CA 1
ATOM 1816 C C . ALA B 1 80 ? 10.484 -12.758 -17.75 1 79.81 80 ALA B C 1
ATOM 1818 O O . ALA B 1 80 ? 11.312 -12.117 -17.094 1 79.81 80 ALA B O 1
ATOM 1819 N N . GLY B 1 81 ? 10.398 -14.039 -17.766 1 77.38 81 GLY B N 1
ATOM 1820 C CA . GLY B 1 81 ? 11.375 -14.828 -17.031 1 77.38 81 GLY B CA 1
ATOM 1821 C C . GLY B 1 81 ? 10.984 -15.07 -15.586 1 77.38 81 GLY B C 1
ATOM 1822 O O . GLY B 1 81 ? 11.781 -15.602 -14.805 1 77.38 81 GLY B O 1
ATOM 1823 N N . GLY B 1 82 ? 9.789 -14.664 -15.266 1 82.44 82 GLY B N 1
ATOM 1824 C CA . GLY B 1 82 ? 9.336 -14.797 -13.891 1 82.44 82 GLY B CA 1
ATOM 1825 C C . GLY B 1 82 ? 8.383 -15.961 -13.688 1 82.44 82 GLY B C 1
ATOM 1826 O O . GLY B 1 82 ? 8.422 -16.938 -14.438 1 82.44 82 GLY B O 1
ATOM 1827 N N . LEU B 1 83 ? 7.707 -15.867 -12.562 1 82.75 83 LEU B N 1
ATOM 1828 C CA . LEU B 1 83 ? 6.801 -16.938 -12.188 1 82.75 83 LEU B CA 1
ATOM 1829 C C . LEU B 1 83 ? 5.566 -16.391 -11.484 1 82.75 83 LEU B C 1
ATOM 1831 O O . LEU B 1 83 ? 5.66 -15.43 -10.719 1 82.75 83 LEU B O 1
ATOM 1835 N N . GLY B 1 84 ? 4.418 -17.031 -11.891 1 87.31 84 GLY B N 1
ATOM 1836 C CA . GLY B 1 84 ? 3.182 -16.859 -11.148 1 87.31 84 GLY B CA 1
ATOM 1837 C C . GLY B 1 84 ? 2.783 -18.094 -10.359 1 87.31 84 GLY B C 1
ATOM 1838 O O . GLY B 1 84 ? 2.666 -19.188 -10.922 1 87.31 84 GLY B O 1
ATOM 1839 N N . SER B 1 85 ? 2.582 -17.875 -9.078 1 86.25 85 SER B N 1
ATOM 1840 C CA . SER B 1 85 ? 2.328 -19 -8.188 1 86.25 85 SER B CA 1
ATOM 1841 C C . SER B 1 85 ? 1.187 -18.703 -7.223 1 86.25 85 SER B C 1
ATOM 1843 O O . SER B 1 85 ? 0.909 -17.531 -6.93 1 86.25 85 SER B O 1
ATOM 1845 N N . THR B 1 86 ? 0.546 -19.797 -6.77 1 86.06 86 THR B N 1
ATOM 1846 C CA . THR B 1 86 ? -0.411 -19.656 -5.676 1 86.06 86 THR B CA 1
ATOM 1847 C C . THR B 1 86 ? 0.301 -19.672 -4.328 1 86.06 86 THR B C 1
ATOM 1849 O O . THR B 1 86 ? -0.328 -19.484 -3.285 1 86.06 86 THR B O 1
ATOM 1852 N N . GLY B 1 87 ? 1.514 -19.75 -4.309 1 78.5 87 GLY B N 1
ATOM 1853 C CA . GLY B 1 87 ? 2.277 -20.078 -3.115 1 78.5 87 GLY B CA 1
ATOM 1854 C C . GLY B 1 87 ? 2.555 -21.562 -2.971 1 78.5 87 GLY B C 1
ATOM 1855 O O . GLY B 1 87 ? 3.494 -21.969 -2.279 1 78.5 87 GLY B O 1
ATOM 1856 N N . ARG B 1 88 ? 1.716 -22.391 -3.676 1 76.25 88 ARG B N 1
ATOM 1857 C CA . ARG B 1 88 ? 1.837 -23.828 -3.562 1 76.25 88 ARG B CA 1
ATOM 1858 C C . ARG B 1 88 ? 2.092 -24.469 -4.926 1 76.25 88 ARG B C 1
ATOM 1860 O O . ARG B 1 88 ? 2.793 -25.484 -5.027 1 76.25 88 ARG B O 1
ATOM 1867 N N . GLU B 1 89 ? 1.532 -23.859 -5.906 1 81.12 89 GLU B N 1
ATOM 1868 C CA . GLU B 1 89 ? 1.63 -24.438 -7.246 1 81.12 89 GLU B CA 1
ATOM 1869 C C . GLU B 1 89 ? 1.798 -23.344 -8.305 1 81.12 89 GLU B C 1
ATOM 1871 O O . GLU B 1 89 ? 1.432 -22.188 -8.07 1 81.12 89 GLU B O 1
ATOM 1876 N N . ASN B 1 90 ? 2.428 -23.828 -9.383 1 85.62 90 ASN B N 1
ATOM 1877 C CA . ASN B 1 90 ? 2.5 -22.969 -10.562 1 85.62 90 ASN B CA 1
ATOM 1878 C C . ASN B 1 90 ? 1.118 -22.734 -11.164 1 85.62 90 ASN B C 1
ATOM 1880 O O . ASN B 1 90 ? 0.409 -23.672 -11.508 1 85.62 90 ASN B O 1
ATOM 1884 N N . VAL B 1 91 ? 0.759 -21.469 -11.273 1 91.25 91 VAL B N 1
ATOM 1885 C CA . VAL B 1 91 ? -0.583 -21.109 -11.719 1 91.25 91 VAL B CA 1
ATOM 1886 C C . VAL B 1 91 ? -0.854 -21.688 -13.094 1 91.25 91 VAL B C 1
ATOM 1888 O O . VAL B 1 91 ? -1.967 -22.156 -13.375 1 91.25 91 VAL B O 1
ATOM 1891 N N . LEU B 1 92 ? 0.167 -21.75 -13.961 1 92.19 92 LEU B N 1
ATOM 1892 C CA . LEU B 1 92 ? -0.005 -22.219 -15.336 1 92.19 92 LEU B CA 1
ATOM 1893 C C . LEU B 1 92 ? -0.255 -23.719 -15.383 1 92.19 92 LEU B C 1
ATOM 1895 O O . LEU B 1 92 ? -0.679 -24.25 -16.406 1 92.19 92 LEU B O 1
ATOM 1899 N N . GLU B 1 93 ? -0.035 -24.406 -14.305 1 91.56 93 GLU B N 1
ATOM 1900 C CA . GLU B 1 93 ? -0.219 -25.859 -14.25 1 91.56 93 GLU B CA 1
ATOM 1901 C C . GLU B 1 93 ? -1.558 -26.219 -13.617 1 91.56 93 GLU B C 1
ATOM 1903 O O . GLU B 1 93 ? -1.939 -27.391 -13.586 1 91.56 93 GLU B O 1
ATOM 1908 N N . MET B 1 94 ? -2.234 -25.234 -13.188 1 92.56 94 MET B N 1
ATOM 1909 C CA . MET B 1 94 ? -3.518 -25.469 -12.539 1 92.56 94 MET B CA 1
ATOM 1910 C C . MET B 1 94 ? -4.598 -25.797 -13.57 1 92.56 94 MET B C 1
ATOM 1912 O O . MET B 1 94 ? -4.586 -25.25 -14.68 1 92.56 94 MET B O 1
ATOM 1916 N N . LYS B 1 95 ? -5.543 -26.672 -13.164 1 94.25 95 LYS B N 1
ATOM 1917 C CA . LYS B 1 95 ? -6.707 -26.984 -13.984 1 94.25 95 LYS B CA 1
ATOM 1918 C C . LYS B 1 95 ? -7.973 -26.359 -13.414 1 94.25 95 LYS B C 1
ATOM 1920 O O . LYS B 1 95 ? -8.383 -26.688 -12.297 1 94.25 95 LYS B O 1
ATOM 1925 N N . PRO B 1 96 ? -8.547 -25.469 -14.195 1 94.88 96 PRO B N 1
ATOM 1926 C CA . PRO B 1 96 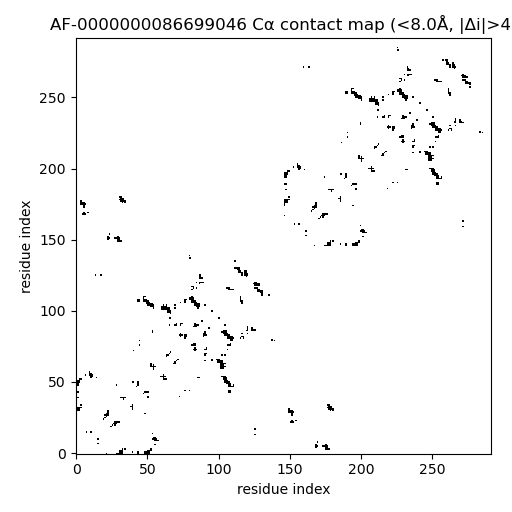? -9.766 -24.828 -13.688 1 94.88 96 PRO B CA 1
ATOM 1927 C C . PRO B 1 96 ? -10.898 -25.828 -13.453 1 94.88 96 PRO B C 1
ATOM 1929 O O . PRO B 1 96 ? -11.055 -26.781 -14.234 1 94.88 96 PRO B O 1
ATOM 1932 N N . ARG B 1 97 ? -11.648 -25.672 -12.43 1 95.56 97 ARG B N 1
ATOM 1933 C CA . ARG B 1 97 ? -12.789 -26.531 -12.109 1 95.56 97 ARG B CA 1
ATOM 1934 C C . ARG B 1 97 ? -14.086 -25.922 -12.625 1 95.56 97 ARG B C 1
ATOM 1936 O O . ARG B 1 97 ? -15.039 -26.641 -12.93 1 95.56 97 ARG B O 1
ATOM 1943 N N . THR B 1 98 ? -14.148 -24.578 -12.648 1 96.25 98 THR B N 1
ATOM 1944 C CA . THR B 1 98 ? -15.258 -23.797 -13.172 1 96.25 98 THR B CA 1
ATOM 1945 C C . THR B 1 98 ? -14.75 -22.547 -13.875 1 96.25 98 THR B C 1
ATOM 1947 O O . THR B 1 98 ? -13.57 -22.203 -13.773 1 96.25 98 THR B O 1
ATOM 1950 N N . ILE B 1 99 ? -15.617 -21.891 -14.539 1 95.69 99 ILE B N 1
ATOM 1951 C CA . ILE B 1 99 ? -15.25 -20.688 -15.266 1 95.69 99 ILE B CA 1
ATOM 1952 C C . ILE B 1 99 ? -14.836 -19.594 -14.281 1 95.69 99 ILE B C 1
ATOM 1954 O O . ILE B 1 99 ? -13.969 -18.766 -14.586 1 95.69 99 ILE B O 1
ATOM 1958 N N . HIS B 1 100 ? -15.445 -19.578 -13.078 1 96.25 100 HIS B N 1
ATOM 1959 C CA . HIS B 1 100 ? -15.164 -18.531 -12.102 1 96.25 100 HIS B CA 1
ATOM 1960 C C . HIS B 1 100 ? -14.258 -19.031 -10.984 1 96.25 100 HIS B C 1
ATOM 1962 O O . HIS B 1 100 ? -14.234 -18.469 -9.891 1 96.25 100 HIS B O 1
ATOM 1968 N N . ASP B 1 101 ? -13.539 -20.062 -11.328 1 97.31 101 ASP B N 1
ATOM 1969 C CA . ASP B 1 101 ? -12.562 -20.578 -10.375 1 97.31 101 ASP B CA 1
ATOM 1970 C C . ASP B 1 101 ? -11.555 -19.5 -9.992 1 97.31 101 ASP B C 1
ATOM 1972 O O . ASP B 1 101 ? -11.219 -18.625 -10.805 1 97.31 101 ASP B O 1
ATOM 1976 N N . ARG B 1 102 ? -11.094 -19.516 -8.742 1 96.75 102 ARG B N 1
ATOM 1977 C CA . ARG B 1 102 ? -10.18 -18.5 -8.227 1 96.75 102 ARG B CA 1
ATOM 1978 C C . ARG B 1 102 ? -8.891 -19.141 -7.719 1 96.75 102 ARG B C 1
ATOM 1980 O O . ARG B 1 102 ? -8.82 -20.359 -7.543 1 96.75 102 ARG B O 1
ATOM 1987 N N . CYS B 1 103 ? -7.93 -18.391 -7.555 1 93.75 103 CYS B N 1
ATOM 1988 C CA . CYS B 1 103 ? -6.711 -18.859 -6.906 1 93.75 103 CYS B CA 1
ATOM 1989 C C . CYS B 1 103 ? -5.941 -17.703 -6.285 1 93.75 103 CYS B C 1
ATOM 1991 O O . CYS B 1 103 ? -6.07 -16.562 -6.727 1 93.75 103 CYS B O 1
ATOM 1993 N N . PRO B 1 104 ? -5.133 -18.047 -5.207 1 92.81 104 PRO B N 1
ATOM 1994 C CA . PRO B 1 104 ? -4.184 -17.031 -4.73 1 92.81 104 PRO B CA 1
ATOM 1995 C C . PRO B 1 104 ? -3.105 -16.719 -5.766 1 92.81 104 PRO B C 1
ATOM 1997 O O . PRO B 1 104 ? -2.867 -17.5 -6.684 1 92.81 104 PRO B O 1
ATOM 2000 N N . SER B 1 105 ? -2.58 -15.516 -5.617 1 90.69 105 SER B N 1
ATOM 2001 C CA . SER B 1 105 ? -1.625 -15.086 -6.633 1 90.69 105 SER B CA 1
ATOM 2002 C C . SER B 1 105 ? -0.387 -14.461 -6 1 90.69 105 SER B C 1
ATOM 2004 O O . SER B 1 105 ? -0.496 -13.547 -5.184 1 90.69 105 SER B O 1
ATOM 2006 N N . ILE B 1 106 ? 0.763 -14.984 -6.301 1 87.62 106 ILE B N 1
ATOM 2007 C CA . ILE B 1 106 ? 2.078 -14.453 -5.965 1 87.62 106 ILE B CA 1
ATOM 2008 C C . ILE B 1 106 ? 2.957 -14.422 -7.211 1 87.62 106 ILE B C 1
ATOM 2010 O O . ILE B 1 106 ? 3.295 -15.469 -7.766 1 87.62 106 ILE B O 1
ATOM 2014 N N . TRP B 1 107 ? 3.33 -13.156 -7.594 1 86.75 107 TRP B N 1
ATOM 2015 C CA . TRP B 1 107 ? 4.012 -12.969 -8.867 1 86.75 107 TRP B CA 1
ATOM 2016 C C . TRP B 1 107 ? 5.336 -12.234 -8.68 1 86.75 107 TRP B C 1
ATOM 2018 O O . TRP B 1 107 ? 5.398 -11.234 -7.969 1 86.75 107 TRP B O 1
ATOM 2028 N N . GLU B 1 108 ? 6.34 -12.797 -9.242 1 79.69 108 GLU B N 1
ATOM 2029 C CA . GLU B 1 108 ? 7.652 -12.164 -9.211 1 79.69 108 GLU B CA 1
ATOM 2030 C C . GLU B 1 108 ? 8.367 -12.312 -10.555 1 79.69 108 GLU B C 1
ATOM 2032 O O . GLU B 1 108 ? 8.664 -13.43 -10.984 1 79.69 108 GLU B O 1
ATOM 2037 N N . PRO B 1 109 ? 8.461 -11.148 -11.195 1 67.81 109 PRO B N 1
ATOM 2038 C CA . PRO B 1 109 ? 9.297 -11.234 -12.398 1 67.81 109 PRO B CA 1
ATOM 2039 C C . PRO B 1 109 ? 10.734 -11.625 -12.086 1 67.81 109 PRO B C 1
ATOM 2041 O O . PRO B 1 109 ? 11.164 -11.547 -10.938 1 67.81 109 PRO B O 1
ATOM 2044 N N . PHE B 1 110 ? 11.312 -12.211 -13.023 1 61.25 110 PHE B N 1
ATOM 2045 C CA . PHE B 1 110 ? 12.727 -12.523 -12.867 1 61.25 110 PHE B CA 1
ATOM 2046 C C . PHE B 1 110 ? 13.531 -11.266 -12.594 1 61.25 110 PHE B C 1
ATOM 2048 O O . PHE B 1 110 ? 13.328 -10.234 -13.25 1 61.25 110 PHE B O 1
ATOM 2055 N N . ASP B 1 111 ? 13.875 -11.086 -11.297 1 57.41 111 ASP B N 1
ATOM 2056 C CA . ASP B 1 111 ? 14.805 -10 -10.992 1 57.41 111 ASP B CA 1
ATOM 2057 C C . ASP B 1 111 ? 16.203 -10.547 -10.695 1 57.41 111 ASP B C 1
ATOM 2059 O O . ASP B 1 111 ? 16.359 -11.43 -9.852 1 57.41 111 ASP B O 1
ATOM 2063 N N . ASN B 1 112 ? 17.125 -10.281 -11.602 1 47.5 112 ASN B N 1
ATOM 2064 C CA . ASN B 1 112 ? 18.516 -10.711 -11.516 1 47.5 112 ASN B CA 1
ATOM 2065 C C . ASN B 1 112 ? 19.047 -10.594 -10.094 1 47.5 112 ASN B C 1
ATOM 2067 O O . ASN B 1 112 ? 19.969 -11.32 -9.703 1 47.5 112 ASN B O 1
ATOM 2071 N N . ASN B 1 113 ? 18.703 -9.594 -9.391 1 45.59 113 ASN B N 1
ATOM 2072 C CA . ASN B 1 113 ? 19.391 -9.289 -8.133 1 45.59 113 ASN B CA 1
ATOM 2073 C C . ASN B 1 113 ? 18.734 -10 -6.957 1 45.59 113 ASN B C 1
ATOM 2075 O O . ASN B 1 113 ? 19.219 -9.945 -5.832 1 45.59 113 ASN B O 1
ATOM 2079 N N . GLU B 1 114 ? 17.453 -10.664 -7.055 1 47.31 114 GLU B N 1
ATOM 2080 C CA . GLU B 1 114 ? 16.797 -11.062 -5.805 1 47.31 114 GLU B CA 1
ATOM 2081 C C . GLU B 1 114 ? 16.25 -12.477 -5.898 1 47.31 114 GLU B C 1
ATOM 2083 O O . GLU B 1 114 ? 16.031 -12.992 -6.996 1 47.31 114 GLU B O 1
ATOM 2088 N N . VAL B 1 115 ? 16.281 -13.211 -4.781 1 44.31 115 VAL B N 1
ATOM 2089 C CA . VAL B 1 115 ? 15.727 -14.523 -4.492 1 44.31 115 VAL B CA 1
ATOM 2090 C C . VAL B 1 115 ? 14.289 -14.609 -5 1 44.31 115 VAL B C 1
ATOM 2092 O O . VAL B 1 115 ? 13.461 -13.75 -4.68 1 44.31 115 VAL B O 1
ATOM 2095 N N . HIS B 1 116 ? 14.031 -15.336 -6.148 1 48.5 116 HIS B N 1
ATOM 2096 C CA . HIS B 1 116 ? 12.812 -15.359 -6.945 1 48.5 116 HIS B CA 1
ATOM 2097 C C . HIS B 1 116 ? 11.797 -16.328 -6.359 1 48.5 116 HIS B C 1
ATOM 2099 O O . HIS B 1 116 ? 12.164 -17.344 -5.754 1 48.5 116 HIS B O 1
ATOM 2105 N N . LEU B 1 117 ? 10.602 -16 -6.27 1 49.56 117 LEU B N 1
ATOM 2106 C CA . LEU B 1 117 ? 9.438 -16.812 -5.945 1 49.56 117 LEU B CA 1
ATOM 2107 C C . LEU B 1 117 ? 9.57 -18.219 -6.523 1 49.56 117 LEU B C 1
ATOM 2109 O O . LEU B 1 117 ? 9.062 -19.188 -5.953 1 49.56 117 LEU B O 1
ATOM 2113 N N . SER B 1 118 ? 10.227 -18.375 -7.645 1 44.88 118 SER B N 1
ATOM 2114 C CA . SER B 1 118 ? 10.344 -19.703 -8.266 1 44.88 118 SER B CA 1
ATOM 2115 C C . SER B 1 118 ? 10.797 -20.75 -7.262 1 44.88 118 SER B C 1
ATOM 2117 O O . SER B 1 118 ? 10.367 -21.906 -7.324 1 44.88 118 SER 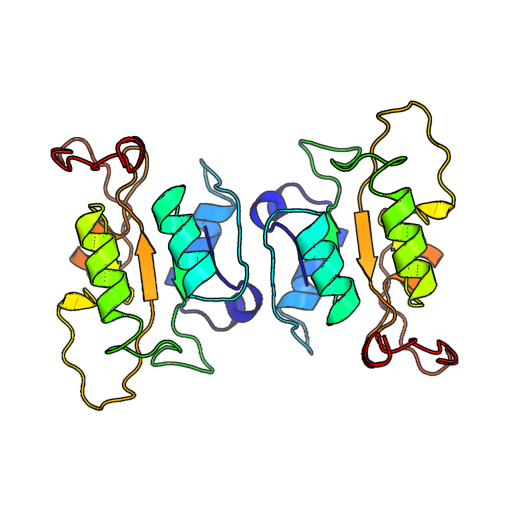B O 1
ATOM 2119 N N . SER B 1 119 ? 11.703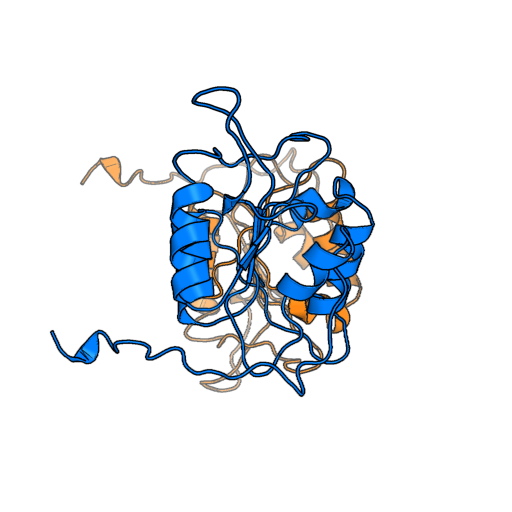 -20.344 -6.559 1 41.94 119 SER B N 1
ATOM 2120 C CA . SER B 1 119 ? 12.234 -21.359 -5.656 1 41.94 119 SER B CA 1
ATOM 2121 C C . SER B 1 119 ? 11.172 -21.812 -4.66 1 41.94 119 SER B C 1
ATOM 2123 O O . SER B 1 119 ? 11.305 -22.891 -4.051 1 41.94 119 SER B O 1
ATOM 2125 N N . CYS B 1 120 ? 10.297 -20.969 -4.422 1 42.88 120 CYS B N 1
ATOM 2126 C CA . CYS B 1 120 ? 9.273 -21.25 -3.428 1 42.88 120 CYS B CA 1
ATOM 2127 C C . CYS B 1 120 ? 8.391 -22.422 -3.873 1 42.88 120 CYS B C 1
ATOM 2129 O O . CYS B 1 120 ? 7.938 -23.203 -3.049 1 42.88 120 CYS B O 1
ATOM 2131 N N . VAL B 1 121 ? 8.172 -22.5 -5.125 1 45.06 121 VAL B N 1
ATOM 2132 C CA . VAL B 1 121 ? 7.266 -23.531 -5.609 1 45.06 121 VAL B CA 1
ATOM 2133 C C . VAL B 1 121 ? 7.93 -24.906 -5.477 1 45.06 121 VAL B C 1
ATOM 2135 O O . VAL B 1 121 ? 7.242 -25.922 -5.398 1 45.06 121 VAL B O 1
ATOM 2138 N N . GLU B 1 122 ? 9.133 -24.891 -5.527 1 40.19 122 GLU B N 1
ATOM 2139 C CA . GLU B 1 122 ? 9.711 -26.234 -5.586 1 40.19 122 GLU B CA 1
ATOM 2140 C C . GLU B 1 122 ? 9.477 -26.984 -4.285 1 40.19 122 GLU B C 1
ATOM 2142 O O . GLU B 1 122 ? 9.219 -28.188 -4.301 1 40.19 122 GLU B O 1
ATOM 2147 N N . ASN B 1 123 ? 9.812 -26.359 -3.25 1 41.72 123 ASN B N 1
ATOM 2148 C CA . ASN B 1 123 ? 9.648 -27.203 -2.064 1 41.72 123 ASN B CA 1
ATOM 2149 C C . ASN B 1 123 ? 8.25 -27.062 -1.471 1 41.72 123 ASN B C 1
ATOM 2151 O O . ASN B 1 123 ? 7.996 -27.5 -0.35 1 41.72 123 ASN B O 1
ATOM 2155 N N . GLY B 1 124 ? 7.363 -26.609 -2.301 1 38.41 124 GLY B N 1
ATOM 2156 C CA . GLY B 1 124 ? 5.992 -26.422 -1.853 1 38.41 124 GLY B CA 1
ATOM 2157 C C . GLY B 1 124 ? 5.801 -25.141 -1.051 1 38.41 124 GLY B C 1
ATOM 2158 O O . GLY B 1 124 ? 4.695 -24.844 -0.599 1 38.41 124 GLY B O 1
ATOM 2159 N N . TYR B 1 125 ? 6.887 -24.656 -0.268 1 38.47 125 TYR B N 1
ATOM 2160 C CA . TYR B 1 125 ? 6.805 -23.422 0.513 1 38.47 125 TYR B CA 1
ATOM 2161 C C . TYR B 1 125 ? 7.777 -22.375 -0.014 1 38.47 125 TYR B C 1
ATOM 2163 O O . TYR B 1 125 ? 8.766 -22.719 -0.677 1 38.47 125 TYR B O 1
ATOM 2171 N N . LEU B 1 126 ? 7.496 -21.047 -0.006 1 43.34 126 LEU B N 1
ATOM 2172 C CA . LEU B 1 126 ? 8.273 -19.875 -0.402 1 43.34 126 LEU B CA 1
ATOM 2173 C C . LEU B 1 126 ? 9.672 -19.906 0.199 1 43.34 126 LEU B C 1
ATOM 2175 O O . LEU B 1 126 ? 9.828 -20.062 1.413 1 43.34 126 LEU B O 1
ATOM 2179 N N . GLU B 1 127 ? 10.75 -20.75 -0.416 1 39.84 127 GLU B N 1
ATOM 2180 C CA . GLU B 1 127 ? 12.125 -20.625 0.062 1 39.84 127 GLU B CA 1
ATOM 2181 C C . GLU B 1 127 ? 12.938 -19.672 -0.822 1 39.84 127 GLU B C 1
ATOM 2183 O O . GLU B 1 127 ? 12.68 -19.578 -2.023 1 39.84 127 GLU B O 1
ATOM 2188 N N . GLU B 1 128 ? 13.648 -18.703 -0.332 1 38.88 128 GLU B N 1
ATOM 2189 C CA . GLU B 1 128 ? 14.57 -17.781 -1.002 1 38.88 128 GLU B CA 1
ATOM 2190 C C . GLU B 1 128 ? 15.773 -18.531 -1.563 1 38.88 128 GLU B C 1
ATOM 2192 O O . GLU B 1 128 ? 16.422 -19.297 -0.849 1 38.88 128 GLU B O 1
ATOM 2197 N N . ILE B 1 129 ? 15.945 -18.969 -2.984 1 34.66 129 ILE B N 1
ATOM 2198 C CA . ILE B 1 129 ? 17.141 -19.641 -3.506 1 34.66 129 ILE B CA 1
ATOM 2199 C C . ILE B 1 129 ? 18.125 -18.594 -4.023 1 34.66 129 ILE B C 1
ATOM 2201 O O . ILE B 1 129 ? 17.719 -17.609 -4.656 1 34.66 129 ILE B O 1
ATOM 2205 N N . ASP B 1 130 ? 19.406 -18.641 -3.654 1 32.03 130 ASP B N 1
ATOM 2206 C CA . ASP B 1 130 ? 20.594 -17.906 -4.082 1 32.03 130 ASP B CA 1
ATOM 2207 C C . ASP B 1 130 ? 20.891 -18.156 -5.559 1 32.03 130 ASP B C 1
ATOM 2209 O O . ASP B 1 130 ? 21.031 -19.297 -5.988 1 32.03 130 ASP B O 1
ATOM 2213 N N . LYS B 1 131 ? 20.547 -17.328 -6.586 1 35.75 131 LYS B N 1
ATOM 2214 C CA . LYS B 1 131 ? 20.781 -17.516 -8.016 1 35.75 131 LYS B CA 1
ATOM 2215 C C . LYS B 1 131 ? 22.281 -17.531 -8.32 1 35.75 131 LYS B C 1
ATOM 2217 O O . LYS B 1 131 ? 22.938 -16.484 -8.312 1 35.75 131 LYS B O 1
ATOM 2222 N N . GLY B 1 132 ? 23.266 -17.938 -8.07 1 30.02 132 GLY B N 1
ATOM 2223 C CA . GLY B 1 132 ? 24.391 -18.094 -8.984 1 30.02 132 GLY B CA 1
ATOM 2224 C C . GLY B 1 132 ? 24 -18.766 -10.281 1 30.02 132 GLY B C 1
ATOM 2225 O O . GLY B 1 132 ? 24.688 -18.609 -11.297 1 30.02 132 GLY B O 1
ATOM 2226 N N . LYS B 1 133 ? 23.203 -19.75 -10.539 1 28.59 133 LYS B N 1
ATOM 2227 C CA . LYS B 1 133 ? 23.297 -20.578 -11.742 1 28.59 133 LYS B CA 1
ATOM 2228 C C . LYS B 1 133 ? 22.25 -20.156 -12.781 1 28.59 133 LYS B C 1
ATOM 2230 O O . LYS B 1 133 ? 22.141 -20.781 -13.836 1 28.59 133 LYS B O 1
ATOM 2235 N N . MET B 1 134 ? 21.188 -19.328 -12.688 1 28.5 134 MET B N 1
ATOM 2236 C CA . MET B 1 134 ? 20.234 -19.406 -13.797 1 28.5 134 MET B CA 1
ATOM 2237 C C . MET B 1 134 ? 20.609 -18.438 -14.906 1 28.5 134 MET B C 1
ATOM 2239 O O . MET B 1 134 ? 20.938 -17.281 -14.641 1 28.5 134 MET B O 1
ATOM 2243 N N . VAL B 1 135 ? 20.844 -18.797 -16.156 1 24.38 135 VAL B N 1
ATOM 2244 C CA . VAL B 1 135 ? 21.188 -18.25 -17.469 1 24.38 135 VAL B CA 1
ATOM 2245 C C . VAL B 1 135 ? 20.047 -17.359 -17.969 1 24.38 135 VAL B C 1
ATOM 2247 O O . VAL B 1 135 ? 18.891 -17.781 -18 1 24.38 135 VAL B O 1
ATOM 2250 N N . THR B 1 136 ? 20.078 -15.984 -17.953 1 26.84 136 THR B N 1
ATOM 2251 C CA . THR B 1 136 ? 19.312 -14.812 -18.375 1 26.84 136 THR B CA 1
ATOM 2252 C C . THR B 1 136 ? 19.109 -14.82 -19.875 1 26.84 136 THR B C 1
ATOM 2254 O O . THR B 1 136 ? 19.422 -13.844 -20.562 1 26.84 136 THR B O 1
ATOM 2257 N N . ASN B 1 137 ? 18.781 -15.773 -20.656 1 25.25 137 ASN B N 1
ATOM 2258 C CA . ASN B 1 137 ? 18.672 -15.531 -22.078 1 25.25 137 ASN B CA 1
ATOM 2259 C C . ASN B 1 137 ? 17.438 -14.711 -22.422 1 25.25 137 ASN B C 1
ATOM 2261 O O . ASN B 1 137 ? 16.594 -15.133 -23.219 1 25.25 137 ASN B O 1
ATOM 2265 N N . ILE B 1 138 ? 16.734 -14.039 -21.5 1 26.86 138 ILE B N 1
ATOM 2266 C CA . ILE B 1 138 ? 15.469 -13.555 -22.047 1 26.86 138 ILE B CA 1
ATOM 2267 C C . ILE B 1 138 ? 15.703 -12.266 -22.828 1 26.86 138 ILE B C 1
ATOM 2269 O O . ILE B 1 138 ? 16.25 -11.297 -22.297 1 26.86 138 ILE B O 1
ATOM 2273 N N . ASN B 1 139 ? 15.672 -12.109 -24.156 1 24.8 139 ASN B N 1
ATOM 2274 C CA . ASN B 1 139 ? 15.672 -11.031 -25.141 1 24.8 139 ASN B CA 1
ATOM 2275 C C . ASN B 1 139 ? 14.492 -10.078 -24.938 1 24.8 139 ASN B C 1
ATOM 2277 O O . ASN B 1 139 ? 13.344 -10.469 -25.125 1 24.8 139 ASN B O 1
ATOM 2281 N N . PHE B 1 140 ? 14.398 -9.25 -24.031 1 26.55 140 PHE B N 1
ATOM 2282 C CA . PHE B 1 140 ? 13.391 -8.203 -23.891 1 26.55 140 PHE B CA 1
ATOM 2283 C C . PHE B 1 140 ? 13.336 -7.34 -25.141 1 26.55 140 PHE B C 1
ATOM 2285 O O . PHE B 1 140 ? 14.352 -6.77 -25.562 1 26.55 140 PHE B O 1
ATOM 2292 N N . ILE B 1 141 ? 12.461 -7.566 -26.062 1 24.89 141 ILE B N 1
ATOM 2293 C CA . ILE B 1 141 ? 12.227 -6.648 -27.172 1 24.89 141 ILE B CA 1
ATOM 2294 C C . ILE B 1 141 ? 11.836 -5.273 -26.625 1 24.89 141 ILE B C 1
ATOM 2296 O O . ILE B 1 141 ? 10.852 -5.141 -25.906 1 24.89 141 ILE B O 1
ATOM 2300 N N . ARG B 1 142 ? 12.68 -4.355 -26.344 1 24.16 142 ARG B N 1
ATOM 2301 C CA . ARG B 1 142 ? 12.578 -2.93 -26.062 1 24.16 142 ARG B CA 1
ATOM 2302 C C . ARG B 1 142 ? 11.578 -2.254 -26.984 1 24.16 142 ARG B C 1
ATOM 2304 O O . ARG B 1 142 ? 11.688 -2.359 -28.219 1 24.16 142 ARG B O 1
ATOM 2311 N N . ALA B 1 143 ? 10.297 -1.975 -26.594 1 25.08 143 ALA B N 1
ATOM 2312 C CA . ALA B 1 143 ? 9.32 -1.213 -27.359 1 25.08 143 ALA B CA 1
ATOM 2313 C C . ALA B 1 143 ? 9.906 0.126 -27.812 1 25.08 143 ALA B C 1
ATOM 2315 O O . ALA B 1 143 ? 9.18 0.981 -28.328 1 25.08 143 ALA B O 1
ATOM 2316 N N . THR B 1 144 ? 11.133 0.472 -27.641 1 21.73 144 THR B N 1
ATOM 2317 C CA . THR B 1 144 ? 11.586 1.656 -28.359 1 21.73 144 THR B CA 1
ATOM 2318 C C . THR B 1 144 ? 11.352 1.506 -29.859 1 21.73 144 THR B C 1
ATOM 2320 O O . THR B 1 144 ? 11.531 2.459 -30.625 1 21.73 144 THR B O 1
ATOM 2323 N N . GLU B 1 145 ? 11.406 0.374 -30.375 1 22.08 145 GLU B N 1
ATOM 2324 C CA . GLU B 1 145 ? 11.562 0.461 -31.828 1 22.08 145 GLU B CA 1
ATOM 2325 C C . GLU B 1 145 ? 10.227 0.724 -32.5 1 22.08 145 GLU B C 1
ATOM 2327 O O . GLU B 1 145 ? 10.172 0.9 -33.719 1 22.08 145 GLU B O 1
ATOM 2332 N N . PHE B 1 146 ? 8.93 0.575 -31.969 1 21.22 146 PHE B N 1
ATOM 2333 C CA . PHE B 1 146 ? 7.977 1.141 -32.938 1 21.22 146 PHE B CA 1
ATOM 2334 C C . PHE B 1 146 ? 7.723 2.613 -32.625 1 21.22 146 PHE B C 1
ATOM 2336 O O . PHE B 1 146 ? 7.824 3.043 -31.469 1 21.22 146 PHE B O 1
#

Radius of gyration: 21.21 Å; Cα contacts (8 Å, |Δi|>4): 556; chains: 2; bounding box: 47×56×55 Å

Organism: Caligus rogercresseyi (NCBI:txid217165)